Protein AF-A0A4Z0F862-F1 (afdb_monomer)

Nearest PDB structures (foldseek):
  1del-assembly1_A  TM=7.523E-01  e=1.859E-10  Tequatrovirus T4
  1del-assembly1_B  TM=6.953E-01  e=1.067E-09  Tequatrovirus T4
  5ycd-assembly1_A  TM=4.481E-01  e=2.438E-02  Poecilia reticulata
  5ycf-assembly1_B  TM=4.523E-01  e=2.710E-02  Xiphophorus maculatus
  5xz2-assembly2_B  TM=4.518E-01  e=8.689E-02  Danio rerio

InterPro domains:
  IPR023191 Deoxynucleotide monophosphate kinase, N-terminal [G3DSA:1.10.238.70] (39-172)
  IPR027417 P-loop containing nucleoside triphosphate hydrolase [G3DSA:3.40.50.300] (9-247)
  IPR027417 P-loop containing nucleoside triphosphate hydrolase [SSF52540] (9-250)
  IPR048444 Deoxynucleotide monophosphate kinase [PF21448] (136-245)

Organism: NCBI:txid2305248

Structure (mmCIF, N/CA/C/O backbone):
data_AF-A0A4Z0F862-F1
#
_entry.id   AF-A0A4Z0F862-F1
#
loop_
_atom_site.group_PDB
_atom_site.id
_atom_site.type_symbol
_atom_site.label_atom_id
_atom_site.label_alt_id
_atom_site.label_comp_id
_atom_site.label_asym_id
_atom_site.label_entity_id
_atom_site.label_seq_id
_atom_site.pdbx_PDB_ins_code
_atom_site.Cartn_x
_atom_site.Cartn_y
_atom_site.Cartn_z
_atom_site.occupancy
_atom_site.B_iso_or_equiv
_atom_site.auth_seq_id
_atom_site.auth_comp_id
_atom_site.auth_asym_id
_atom_site.auth_atom_id
_atom_site.pdbx_PDB_model_num
ATOM 1 N N . MET A 1 1 ? -1.432 20.437 13.783 1.00 38.16 1 MET A N 1
ATOM 2 C CA . MET A 1 1 ? -2.379 19.704 12.918 1.00 38.16 1 MET A CA 1
ATOM 3 C C . MET A 1 1 ? -3.420 19.041 13.801 1.00 38.16 1 MET A C 1
ATOM 5 O O . MET A 1 1 ? -3.069 18.218 14.636 1.00 38.16 1 MET A O 1
ATOM 9 N N . THR A 1 2 ? -4.672 19.468 13.699 1.00 39.19 2 THR A N 1
ATOM 10 C CA . THR A 1 2 ? -5.812 18.851 14.381 1.00 39.19 2 THR A CA 1
ATOM 11 C C . THR A 1 2 ? -6.200 17.590 13.614 1.00 39.19 2 THR A C 1
ATOM 13 O O . THR A 1 2 ? -6.703 17.672 12.499 1.00 39.19 2 THR A O 1
ATOM 16 N N . TYR A 1 3 ? -5.908 16.416 14.175 1.00 46.59 3 TYR A N 1
ATOM 17 C CA . TYR A 1 3 ? -6.328 15.141 13.593 1.00 46.59 3 TYR A CA 1
ATOM 18 C C . TYR A 1 3 ? -7.859 15.103 13.494 1.00 46.59 3 TYR A C 1
ATOM 20 O O . TYR A 1 3 ? -8.540 15.304 14.503 1.00 46.59 3 TYR A O 1
ATOM 28 N N . LYS A 1 4 ? -8.404 14.844 12.297 1.00 51.53 4 LYS A N 1
ATOM 29 C CA . LYS A 1 4 ? -9.827 14.516 12.153 1.00 51.53 4 LYS A CA 1
ATOM 30 C C . LYS A 1 4 ? -10.093 13.239 12.954 1.00 51.53 4 LYS A C 1
ATOM 32 O O . LYS A 1 4 ? -9.360 12.254 12.842 1.00 51.53 4 LYS A O 1
ATOM 37 N N . LYS A 1 5 ? -11.103 13.282 13.818 1.00 53.09 5 LYS A N 1
ATOM 38 C CA . LYS A 1 5 ? -11.543 12.126 14.595 1.00 53.09 5 LYS A CA 1
ATOM 39 C C . LYS A 1 5 ? -12.369 11.251 13.655 1.00 53.09 5 LYS A C 1
ATOM 41 O O . LYS A 1 5 ? -13.463 11.649 13.287 1.00 53.09 5 LYS A O 1
ATOM 46 N N . HIS A 1 6 ? -11.818 10.119 13.240 1.00 64.50 6 HIS A N 1
ATOM 47 C CA . HIS A 1 6 ? -12.604 9.052 12.631 1.00 64.50 6 HIS A CA 1
ATOM 48 C C . HIS A 1 6 ? -13.428 8.385 13.738 1.00 64.50 6 HIS A C 1
ATOM 50 O O . HIS A 1 6 ? -12.984 8.291 14.888 1.00 64.50 6 HIS A O 1
ATOM 56 N N . ASP A 1 7 ? -14.632 7.949 13.393 1.00 70.00 7 ASP A N 1
ATOM 57 C CA . ASP A 1 7 ? -15.534 7.274 14.320 1.00 70.00 7 ASP A CA 1
ATOM 58 C C . ASP A 1 7 ? -15.053 5.852 14.619 1.00 70.00 7 ASP A C 1
ATOM 60 O O . ASP A 1 7 ? -15.239 5.360 15.734 1.00 70.00 7 ASP A O 1
ATOM 64 N N . CYS A 1 8 ? -14.420 5.191 13.640 1.00 84.31 8 CYS A N 1
ATOM 65 C CA . CYS A 1 8 ? -13.874 3.850 13.816 1.00 84.31 8 CYS A CA 1
ATOM 66 C C . CYS A 1 8 ? -12.758 3.515 12.813 1.00 84.31 8 CYS A C 1
ATOM 68 O O . CYS A 1 8 ? -12.951 3.598 11.601 1.00 84.31 8 CYS A O 1
ATOM 70 N N . LEU A 1 9 ? -11.605 3.073 13.323 1.00 93.06 9 LEU A N 1
ATOM 71 C CA . LEU A 1 9 ? -10.506 2.511 12.535 1.00 93.06 9 LEU A CA 1
ATOM 72 C C . LEU A 1 9 ? -10.244 1.076 12.997 1.00 93.06 9 LEU A C 1
ATOM 74 O O . LEU A 1 9 ? -9.901 0.856 14.158 1.00 93.06 9 LEU A O 1
ATOM 78 N N . ILE A 1 10 ? -10.367 0.110 12.087 1.00 94.94 10 ILE A N 1
ATOM 79 C CA . ILE A 1 10 ? -10.071 -1.302 12.353 1.00 94.94 10 ILE A CA 1
ATOM 80 C C . ILE A 1 10 ? -8.898 -1.749 11.488 1.00 94.94 10 ILE A C 1
ATOM 82 O O . ILE A 1 10 ? -8.940 -1.672 10.263 1.00 94.94 10 ILE A O 1
ATOM 86 N N . GLY A 1 11 ? -7.843 -2.241 12.122 1.00 95.31 11 GLY A N 1
ATOM 87 C CA . GLY A 1 11 ? -6.750 -2.930 11.455 1.00 95.31 11 GLY A CA 1
ATOM 88 C C . GLY A 1 11 ? -6.938 -4.438 11.511 1.00 95.31 11 GLY A C 1
ATOM 89 O O . GLY A 1 11 ? -7.316 -4.978 12.546 1.00 95.31 11 GLY A O 1
ATOM 90 N N . PHE A 1 12 ? -6.589 -5.131 10.436 1.00 95.25 12 PHE A N 1
ATOM 91 C CA . PHE A 1 12 ? -6.427 -6.575 10.421 1.00 95.25 12 PHE A CA 1
ATOM 92 C C . PHE A 1 12 ? -4.973 -6.954 10.168 1.00 95.25 12 PHE A C 1
ATOM 94 O O . PHE A 1 12 ? -4.303 -6.410 9.286 1.00 95.25 12 PHE A O 1
ATOM 101 N N . THR A 1 13 ? -4.517 -7.958 10.908 1.00 93.75 13 THR A N 1
ATOM 102 C CA . THR A 1 13 ? -3.241 -8.633 10.689 1.00 93.75 13 THR A CA 1
ATOM 103 C C . THR A 1 13 ? -3.428 -10.151 10.664 1.00 93.75 13 THR A C 1
ATOM 105 O O . THR A 1 13 ? -4.422 -10.692 11.152 1.00 93.75 13 THR A O 1
ATOM 108 N N . GLY A 1 14 ? -2.492 -10.855 10.035 1.00 89.56 14 GLY A N 1
ATOM 109 C CA . GLY A 1 14 ? -2.520 -12.309 9.901 1.00 89.56 14 GLY A CA 1
ATOM 110 C C . GLY A 1 14 ? -1.935 -12.803 8.580 1.00 89.56 14 GLY A C 1
ATOM 111 O O . GLY A 1 14 ? -1.927 -12.101 7.561 1.00 89.56 14 GLY A O 1
ATOM 112 N N . PHE A 1 15 ? -1.468 -14.050 8.584 1.00 86.12 15 PHE A N 1
ATOM 113 C CA . PHE A 1 15 ? -0.808 -14.659 7.429 1.00 86.12 15 PHE A CA 1
ATOM 114 C C . PHE A 1 15 ? -1.693 -14.724 6.177 1.00 86.12 15 PHE A C 1
ATOM 116 O O . PHE A 1 15 ? -2.926 -14.615 6.212 1.00 86.12 15 PHE A O 1
ATOM 123 N N . LYS A 1 16 ? -1.062 -14.892 5.010 1.00 83.50 16 LYS A N 1
ATOM 124 C CA . LYS A 1 16 ? -1.774 -15.081 3.738 1.00 83.50 16 LYS A CA 1
ATOM 125 C C . LYS A 1 16 ? -2.740 -16.267 3.845 1.00 83.50 16 LYS A C 1
ATOM 127 O O . LYS A 1 16 ? -2.330 -17.405 4.041 1.00 83.50 16 LYS A O 1
ATOM 132 N N . GLY A 1 17 ? -4.033 -16.027 3.630 1.00 84.56 17 GLY A N 1
ATOM 133 C CA . GLY A 1 17 ? -5.073 -17.061 3.709 1.00 84.56 17 GLY A CA 1
ATOM 134 C C . GLY A 1 17 ? -5.596 -17.368 5.116 1.00 84.56 17 GLY A C 1
ATOM 135 O O . GLY A 1 17 ? -6.361 -18.318 5.257 1.00 84.56 17 GLY A O 1
ATOM 136 N N . SER A 1 18 ? -5.251 -16.564 6.130 1.00 89.00 18 SER A N 1
ATOM 137 C CA . SER A 1 18 ? -5.892 -16.659 7.449 1.00 89.00 18 SER A CA 1
ATOM 138 C C . SER A 1 18 ? -7.372 -16.267 7.431 1.00 89.00 18 SER A C 1
ATOM 140 O O . SER A 1 18 ? -8.112 -16.641 8.326 1.00 89.00 18 SER A O 1
ATOM 142 N N . GLY A 1 19 ? -7.824 -15.548 6.397 1.00 89.94 19 GLY A N 1
ATOM 143 C CA . GLY A 1 19 ? -9.196 -15.046 6.280 1.00 89.94 19 GLY A CA 1
ATOM 144 C C . GLY A 1 19 ? -9.357 -13.569 6.636 1.00 89.94 19 GLY A C 1
ATOM 145 O O . GLY A 1 19 ? -10.475 -13.077 6.599 1.00 89.94 19 GLY A O 1
ATOM 146 N N . LYS A 1 20 ? -8.268 -12.836 6.912 1.00 92.38 20 LYS A N 1
ATOM 147 C CA . LYS A 1 20 ? -8.316 -11.385 7.175 1.00 92.38 20 LYS A CA 1
ATOM 148 C C . LYS A 1 20 ? -9.011 -10.568 6.079 1.00 92.38 20 LYS A C 1
ATOM 150 O O . LYS A 1 20 ? -9.776 -9.666 6.388 1.00 92.38 20 LYS A O 1
ATOM 155 N N . ASP A 1 21 ? -8.797 -10.919 4.809 1.00 92.06 21 ASP A N 1
ATOM 156 C CA . ASP A 1 21 ? -9.439 -10.224 3.689 1.00 92.06 21 ASP A CA 1
ATOM 157 C C . ASP A 1 21 ? -10.949 -10.497 3.676 1.00 92.06 21 ASP A C 1
ATOM 159 O O . ASP A 1 21 ? -11.739 -9.599 3.408 1.00 92.06 21 ASP A O 1
ATOM 163 N N . THR A 1 22 ? -11.357 -11.721 4.026 1.00 93.81 22 THR A N 1
ATOM 164 C CA . THR A 1 22 ? -12.768 -12.095 4.190 1.00 93.81 22 THR A CA 1
ATOM 165 C C . THR A 1 22 ? -13.398 -11.374 5.379 1.00 93.81 22 THR A C 1
ATOM 167 O O . THR A 1 22 ? -14.496 -10.849 5.251 1.00 93.81 22 THR A O 1
ATOM 170 N N . ALA A 1 23 ? -12.699 -11.289 6.513 1.00 93.62 23 ALA A N 1
ATOM 171 C CA . ALA A 1 23 ? -13.165 -10.555 7.687 1.00 93.62 23 ALA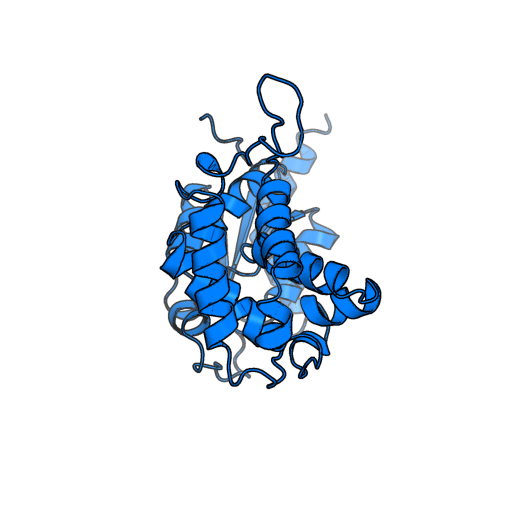 A CA 1
ATOM 172 C C . ALA A 1 23 ? -13.348 -9.057 7.390 1.00 93.62 23 ALA A C 1
ATOM 174 O O . ALA A 1 23 ? -14.358 -8.467 7.761 1.00 93.62 23 ALA A O 1
ATOM 175 N N . ALA A 1 24 ? -12.410 -8.455 6.658 1.00 94.25 24 ALA A N 1
ATOM 176 C CA . ALA A 1 24 ? -12.505 -7.061 6.249 1.00 94.25 24 ALA A CA 1
ATOM 177 C C . ALA A 1 24 ? -13.672 -6.800 5.289 1.00 94.25 24 ALA A C 1
ATOM 179 O O . ALA A 1 24 ? -14.338 -5.777 5.424 1.00 94.25 24 ALA A O 1
ATOM 180 N N . LYS A 1 25 ? -13.956 -7.723 4.356 1.00 94.69 25 LYS A N 1
ATOM 181 C CA . LYS A 1 25 ? -15.111 -7.608 3.447 1.00 94.69 25 LYS A CA 1
ATOM 182 C C . LYS A 1 25 ? -16.432 -7.474 4.192 1.00 94.69 25 LYS A C 1
ATOM 184 O O . LYS A 1 25 ? -17.247 -6.663 3.785 1.00 94.69 25 LYS A O 1
ATOM 189 N N . VAL A 1 26 ? -16.603 -8.182 5.309 1.00 93.88 26 VAL A N 1
ATOM 190 C CA . VAL A 1 26 ? -17.808 -8.060 6.147 1.00 93.88 26 VAL A CA 1
ATOM 191 C C . VAL A 1 26 ? -17.993 -6.619 6.634 1.00 93.88 26 VAL A C 1
ATOM 193 O O . VAL A 1 26 ? -19.081 -6.068 6.513 1.00 93.88 26 VAL A O 1
ATOM 196 N N . LEU A 1 27 ? -16.930 -5.968 7.120 1.00 92.94 27 LEU A N 1
ATOM 197 C CA . LEU A 1 27 ? -17.011 -4.567 7.555 1.00 92.94 27 LEU A CA 1
ATOM 198 C C . LEU A 1 27 ? -17.304 -3.607 6.394 1.00 92.94 27 LEU A C 1
ATOM 200 O O . LEU A 1 27 ? -18.044 -2.640 6.561 1.00 92.94 27 LEU A O 1
ATOM 204 N N . ILE A 1 28 ? -16.727 -3.864 5.222 1.00 93.69 28 ILE A N 1
ATOM 205 C CA . ILE A 1 28 ? -16.916 -3.022 4.034 1.00 93.69 28 ILE A CA 1
ATOM 206 C C . ILE A 1 28 ? -18.358 -3.132 3.533 1.00 93.69 28 ILE A C 1
ATOM 208 O O . ILE A 1 28 ? -19.051 -2.127 3.400 1.00 93.69 28 ILE A O 1
ATOM 212 N N . GLU A 1 29 ? -18.814 -4.357 3.284 1.00 92.94 29 GLU A N 1
ATOM 213 C CA . GLU A 1 29 ? -20.077 -4.636 2.598 1.00 92.94 29 GLU A CA 1
ATOM 214 C C . GLU A 1 29 ? -21.295 -4.429 3.508 1.00 92.94 29 GLU A C 1
ATOM 216 O O . GLU A 1 29 ? -22.353 -4.026 3.029 1.00 92.94 29 GLU A O 1
ATOM 221 N N . GLU A 1 30 ? -21.161 -4.662 4.817 1.00 91.69 30 GLU A N 1
ATOM 222 C CA . GLU A 1 30 ? -22.309 -4.661 5.736 1.00 91.69 30 GLU A CA 1
ATOM 223 C C . GLU A 1 30 ? -22.320 -3.472 6.699 1.00 91.69 30 GLU A C 1
ATOM 225 O O . GLU A 1 30 ? -23.387 -2.986 7.078 1.00 91.69 30 GLU A O 1
ATOM 230 N N . GLU A 1 31 ? -21.144 -2.958 7.062 1.00 88.06 31 GLU A N 1
ATOM 231 C CA . GLU A 1 31 ? -21.004 -1.873 8.039 1.00 88.06 31 GLU A CA 1
ATOM 232 C C . GLU A 1 31 ? -20.554 -0.539 7.417 1.00 88.06 31 GLU A C 1
ATOM 234 O O . GLU A 1 31 ? -20.473 0.475 8.124 1.00 88.06 31 GLU A O 1
ATOM 239 N N . GLY A 1 32 ? -20.324 -0.513 6.097 1.00 90.19 32 GLY A N 1
ATOM 240 C CA . GLY A 1 32 ? -19.979 0.688 5.333 1.00 90.19 32 GLY A CA 1
ATOM 241 C C . GLY A 1 32 ? -18.585 1.229 5.646 1.00 90.19 32 GLY A C 1
ATOM 242 O O . GLY A 1 32 ? -18.399 2.442 5.704 1.00 90.19 32 GLY A O 1
ATOM 243 N N . PHE A 1 33 ? -17.627 0.345 5.930 1.00 93.38 33 PHE A N 1
ATOM 244 C CA . PHE A 1 33 ? -16.230 0.733 6.112 1.00 93.38 33 PHE A CA 1
ATOM 245 C C . PHE A 1 33 ? -15.544 0.966 4.770 1.00 93.38 33 PHE A C 1
ATOM 247 O O . PHE A 1 33 ? -15.688 0.181 3.837 1.00 93.38 33 PHE A O 1
ATOM 254 N N . GLU A 1 34 ? -14.698 1.987 4.718 1.00 94.81 34 GLU A N 1
ATOM 255 C CA . GLU A 1 34 ? -13.843 2.251 3.571 1.00 94.81 34 GLU A CA 1
ATOM 256 C C . GLU A 1 34 ? -12.518 1.511 3.704 1.00 94.81 34 GLU A C 1
ATOM 258 O O . GLU A 1 34 ? -11.845 1.546 4.742 1.00 94.81 34 GLU A O 1
ATOM 263 N N . LYS A 1 35 ? -12.129 0.816 2.633 1.00 94.62 35 LYS A N 1
ATOM 264 C CA . LYS A 1 35 ? -10.874 0.070 2.614 1.00 94.62 35 LYS A CA 1
ATOM 265 C C . LYS A 1 35 ? -9.713 1.010 2.331 1.00 94.62 35 LYS A C 1
ATOM 267 O O . LYS A 1 35 ? -9.617 1.615 1.263 1.00 94.62 35 LYS A O 1
ATOM 272 N N . VAL A 1 36 ? -8.759 1.032 3.250 1.00 94.56 36 VAL A N 1
ATOM 273 C CA . VAL A 1 36 ? -7.466 1.692 3.080 1.00 94.56 36 VAL A CA 1
ATOM 274 C C . VAL A 1 36 ? -6.358 0.648 3.248 1.00 94.56 36 VAL A C 1
ATOM 276 O O . VAL A 1 36 ? -6.547 -0.376 3.896 1.00 94.56 36 VAL A O 1
ATOM 279 N N . ALA A 1 37 ? -5.211 0.848 2.604 1.00 93.62 37 ALA A N 1
ATOM 280 C CA . ALA A 1 37 ? -4.087 -0.081 2.674 1.00 93.62 37 ALA A CA 1
ATOM 281 C C . ALA A 1 37 ? -2.767 0.685 2.753 1.00 93.62 37 ALA A C 1
ATOM 283 O O . ALA A 1 37 ? -2.586 1.650 2.003 1.00 93.62 37 ALA A O 1
ATOM 284 N N . PHE A 1 38 ? -1.835 0.221 3.590 1.00 95.12 38 PHE A N 1
ATOM 285 C CA . PHE A 1 38 ? -0.482 0.784 3.655 1.00 95.12 38 PHE A CA 1
ATOM 286 C C . PHE A 1 38 ? 0.258 0.622 2.326 1.00 95.12 38 PHE A C 1
ATOM 288 O O . PHE A 1 38 ? 0.961 1.523 1.872 1.00 95.12 38 PHE A O 1
ATOM 295 N N . ALA A 1 39 ? 0.008 -0.487 1.629 1.00 94.00 39 ALA A N 1
ATOM 296 C CA . ALA A 1 39 ? 0.516 -0.735 0.288 1.00 94.00 39 ALA A CA 1
ATOM 297 C C . ALA A 1 39 ? -0.223 0.050 -0.818 1.00 94.00 39 ALA A C 1
ATOM 299 O O . ALA A 1 39 ? 0.018 -0.188 -1.999 1.00 94.00 39 ALA A O 1
ATOM 300 N N . GLY A 1 40 ? -1.147 0.962 -0.497 1.00 94.94 40 GLY A N 1
ATOM 301 C CA . GLY A 1 40 ? -1.900 1.707 -1.513 1.00 94.94 40 GLY A CA 1
ATOM 302 C C . GLY A 1 40 ? -0.994 2.513 -2.451 1.00 94.94 40 GLY A C 1
ATOM 303 O O . GLY A 1 40 ? -1.126 2.412 -3.671 1.00 94.94 40 GLY A O 1
ATOM 304 N N . GLY A 1 41 ? -0.021 3.236 -1.885 1.00 95.69 41 GLY A N 1
ATOM 305 C CA . GLY A 1 41 ? 0.923 4.054 -2.652 1.00 95.69 41 GLY A CA 1
ATOM 306 C C . GLY A 1 41 ? 1.809 3.227 -3.588 1.00 95.69 41 GLY A C 1
ATOM 307 O O . GLY A 1 41 ? 1.851 3.501 -4.783 1.00 95.69 41 GLY A O 1
ATOM 308 N N . LEU A 1 42 ? 2.449 2.161 -3.088 1.00 95.81 42 LEU A N 1
ATOM 309 C CA . LEU A 1 42 ? 3.317 1.313 -3.925 1.00 95.81 42 LEU A CA 1
ATOM 310 C C . LEU A 1 42 ? 2.545 0.609 -5.046 1.00 95.81 42 LEU A C 1
ATOM 312 O O . LEU A 1 42 ? 3.054 0.448 -6.153 1.00 95.81 42 LEU A O 1
ATOM 316 N N . LYS A 1 43 ? 1.291 0.219 -4.790 1.00 97.38 43 LYS A N 1
ATOM 317 C CA . LYS A 1 43 ? 0.439 -0.376 -5.822 1.00 97.38 43 LYS A CA 1
ATOM 318 C C . LYS A 1 43 ? 0.107 0.644 -6.905 1.00 97.3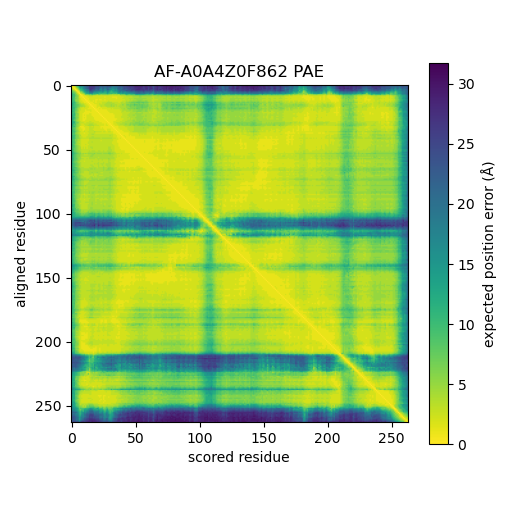8 43 LYS A C 1
ATOM 320 O O . LYS A 1 43 ? 0.089 0.296 -8.079 1.00 97.38 43 LYS A O 1
ATOM 325 N N . HIS A 1 44 ? -0.145 1.894 -6.523 1.00 97.56 44 HIS A N 1
ATOM 326 C CA . HIS A 1 44 ? -0.369 2.985 -7.468 1.00 97.56 44 HIS A CA 1
ATOM 327 C C . HIS A 1 44 ? 0.873 3.259 -8.331 1.00 97.56 44 HIS A C 1
ATOM 329 O O . HIS A 1 44 ? 0.750 3.389 -9.547 1.00 97.56 44 HIS A O 1
ATOM 335 N N . MET A 1 45 ? 2.068 3.231 -7.731 1.00 98.06 45 MET A N 1
ATOM 336 C CA . MET A 1 45 ? 3.330 3.346 -8.471 1.00 98.06 45 MET A CA 1
ATOM 337 C C . MET A 1 45 ? 3.470 2.259 -9.534 1.00 98.06 45 MET A C 1
ATOM 339 O O . MET A 1 45 ? 3.742 2.563 -10.693 1.00 98.06 45 MET A O 1
ATOM 343 N N . LEU A 1 46 ? 3.264 0.992 -9.158 1.00 98.44 46 LEU A N 1
ATOM 344 C CA . LEU A 1 46 ? 3.423 -0.116 -10.098 1.00 98.44 46 LEU A CA 1
ATOM 345 C C . LEU A 1 46 ? 2.347 -0.099 -11.195 1.00 98.44 46 LEU A C 1
ATOM 347 O O . LEU A 1 46 ? 2.663 -0.380 -12.349 1.00 98.44 46 LEU A O 1
ATOM 351 N N . ARG A 1 47 ? 1.109 0.312 -10.881 1.00 98.50 47 ARG A N 1
ATOM 352 C CA . ARG A 1 47 ? 0.078 0.577 -11.902 1.00 98.50 47 ARG A CA 1
ATOM 353 C C . ARG A 1 47 ? 0.550 1.621 -12.912 1.00 98.50 47 ARG A C 1
ATOM 355 O O . ARG A 1 47 ? 0.461 1.379 -14.110 1.00 98.50 47 ARG A O 1
ATOM 362 N N . SER A 1 48 ? 1.086 2.744 -12.431 1.00 98.38 48 SER A N 1
ATOM 363 C CA . SER A 1 48 ? 1.604 3.828 -13.275 1.00 98.38 48 SER A CA 1
ATOM 364 C C . SER A 1 48 ? 2.733 3.347 -14.191 1.00 98.38 48 SER A C 1
ATOM 366 O O . SER A 1 48 ? 2.689 3.580 -15.396 1.00 98.38 48 SER A O 1
ATOM 368 N N . ALA A 1 49 ? 3.690 2.580 -13.655 1.00 98.31 49 ALA A N 1
ATOM 369 C CA . ALA A 1 49 ? 4.751 1.962 -14.450 1.00 98.31 49 ALA A CA 1
ATOM 370 C C . ALA A 1 49 ? 4.193 1.076 -15.572 1.00 98.31 49 ALA A C 1
ATOM 372 O O . ALA A 1 49 ? 4.597 1.195 -16.724 1.00 98.31 49 ALA A O 1
ATOM 373 N N . MET A 1 50 ? 3.248 0.193 -15.248 1.00 98.56 50 MET A N 1
ATOM 374 C CA . MET A 1 50 ? 2.677 -0.744 -16.215 1.00 98.56 50 MET A CA 1
ATOM 375 C C . MET A 1 50 ? 1.820 -0.046 -17.283 1.00 98.56 50 MET A C 1
ATOM 377 O O . MET A 1 50 ? 1.851 -0.453 -18.445 1.00 98.56 50 MET A O 1
ATOM 381 N N . LEU A 1 51 ? 1.109 1.025 -16.918 1.00 98.31 51 LEU A N 1
ATOM 382 C CA . LEU A 1 51 ? 0.400 1.886 -17.870 1.00 98.31 51 LEU A CA 1
ATOM 383 C C . LEU A 1 51 ? 1.379 2.580 -18.821 1.00 98.31 51 LEU A C 1
ATOM 385 O O . LEU A 1 51 ? 1.168 2.568 -20.030 1.00 98.31 51 LEU A O 1
ATOM 389 N N . GLU A 1 52 ? 2.484 3.116 -18.300 1.00 98.00 52 GLU A N 1
ATOM 390 C CA . GLU A 1 52 ? 3.534 3.753 -19.104 1.00 98.00 52 GLU A CA 1
ATOM 391 C C . GLU A 1 52 ? 4.232 2.741 -20.040 1.00 98.00 52 GLU A C 1
ATOM 393 O O . GLU A 1 52 ? 4.667 3.076 -21.143 1.00 98.00 52 GLU A O 1
ATOM 398 N N . MET A 1 53 ? 4.278 1.459 -19.664 1.00 97.81 53 MET A N 1
ATOM 399 C CA . MET A 1 53 ? 4.711 0.363 -20.545 1.00 97.81 53 MET A CA 1
ATOM 400 C C . MET A 1 53 ? 3.686 -0.002 -21.636 1.00 97.81 53 MET A C 1
ATOM 402 O O . MET A 1 53 ? 4.008 -0.813 -22.506 1.00 97.81 53 MET A O 1
ATOM 406 N N . GLY A 1 54 ? 2.486 0.585 -21.613 1.00 98.00 54 GLY A N 1
ATOM 407 C CA . GLY A 1 54 ? 1.418 0.363 -22.591 1.00 98.00 54 GLY A CA 1
ATOM 408 C C . GLY A 1 54 ? 0.541 -0.860 -22.309 1.00 98.00 54 GLY A C 1
ATOM 409 O O . GLY A 1 54 ? -0.052 -1.406 -23.238 1.00 98.00 54 GLY A O 1
ATOM 410 N N . LEU A 1 55 ? 0.480 -1.332 -21.060 1.00 98.19 55 LEU A N 1
ATOM 411 C CA . LEU A 1 55 ? -0.338 -2.489 -20.687 1.00 98.19 55 LEU A CA 1
ATOM 412 C C . LEU A 1 55 ? -1.807 -2.105 -20.458 1.00 98.19 55 LEU A C 1
ATOM 414 O O . LEU A 1 55 ? -2.116 -1.012 -19.989 1.00 98.19 55 LEU A O 1
ATOM 418 N N . ALA A 1 56 ? -2.715 -3.032 -20.776 1.00 98.25 56 ALA A N 1
ATOM 419 C CA . ALA A 1 56 ? -4.153 -2.829 -20.619 1.00 98.25 56 ALA A CA 1
ATOM 420 C C . ALA A 1 56 ? -4.561 -2.764 -19.130 1.00 98.25 56 ALA A C 1
ATOM 422 O O . ALA A 1 56 ? -4.077 -3.591 -18.348 1.00 98.25 56 ALA A O 1
ATOM 423 N N . PRO A 1 57 ? -5.471 -1.854 -18.728 1.00 98.19 57 PRO A N 1
ATOM 424 C CA . PRO A 1 57 ? -5.889 -1.696 -17.331 1.00 98.19 57 PRO A CA 1
ATOM 425 C C . PRO A 1 57 ? -6.357 -2.995 -16.664 1.00 98.19 57 PRO A C 1
ATOM 427 O O . PRO A 1 57 ? -6.000 -3.267 -15.522 1.00 98.19 57 PRO A O 1
ATOM 430 N N . GLU A 1 58 ? -7.089 -3.844 -17.382 1.00 97.94 58 GLU A N 1
ATOM 431 C CA . GLU A 1 58 ? -7.622 -5.103 -16.852 1.00 97.94 58 GLU A CA 1
ATOM 432 C C . GLU A 1 58 ? -6.498 -6.089 -16.509 1.00 97.94 58 GLU A C 1
ATOM 434 O O . GLU A 1 58 ? -6.525 -6.751 -15.472 1.00 97.94 58 GLU A O 1
ATOM 439 N N . TYR A 1 59 ? -5.467 -6.150 -17.358 1.00 98.19 59 TYR A N 1
ATOM 440 C CA . TYR A 1 59 ? -4.279 -6.965 -17.104 1.00 98.19 59 TYR A CA 1
ATOM 441 C C . TYR A 1 59 ? -3.490 -6.436 -15.902 1.00 98.19 59 TYR A C 1
ATOM 443 O O . TYR A 1 59 ? -3.012 -7.212 -15.074 1.00 98.19 59 TYR A O 1
ATOM 451 N N . ILE A 1 60 ? -3.380 -5.111 -15.786 1.00 98.50 60 ILE A N 1
ATOM 452 C CA . ILE A 1 60 ? -2.704 -4.462 -14.663 1.00 98.50 60 ILE A CA 1
ATOM 453 C C . ILE A 1 60 ? -3.404 -4.812 -13.349 1.00 98.50 60 ILE A C 1
ATOM 455 O O . ILE A 1 60 ? -2.735 -5.213 -12.400 1.00 98.50 60 ILE A O 1
ATOM 459 N N . GLU A 1 61 ? -4.733 -4.733 -13.280 1.00 98.00 61 GLU A N 1
ATOM 460 C CA . GLU A 1 61 ? -5.457 -5.082 -12.053 1.00 98.00 61 GLU A CA 1
ATOM 461 C C . GLU A 1 61 ? -5.265 -6.553 -11.655 1.00 98.00 61 GLU A C 1
ATOM 463 O 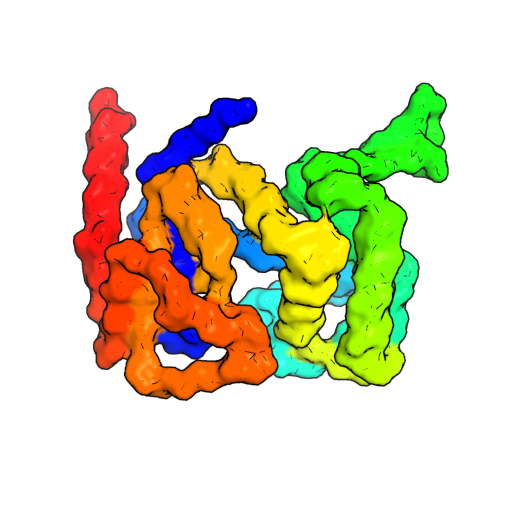O . GLU A 1 61 ? -5.058 -6.845 -10.473 1.00 98.00 61 GLU A O 1
ATOM 468 N N . GLU A 1 62 ? -5.210 -7.480 -12.616 1.00 97.94 62 GLU A N 1
ATOM 469 C CA . GLU A 1 62 ? -4.866 -8.878 -12.328 1.00 97.94 62 GLU A CA 1
ATOM 470 C C . GLU A 1 62 ? -3.430 -9.044 -11.801 1.00 97.94 62 GLU A C 1
ATOM 472 O O . GLU A 1 62 ? -3.173 -9.862 -10.909 1.00 97.94 62 GLU A O 1
ATOM 477 N N . CYS A 1 63 ? -2.486 -8.246 -12.306 1.00 97.94 63 CYS A N 1
ATOM 478 C CA . CYS A 1 63 ? -1.107 -8.215 -11.820 1.00 97.94 63 CYS A CA 1
ATOM 479 C C . CYS A 1 63 ? -0.960 -7.575 -10.436 1.00 97.94 63 CYS A C 1
ATOM 481 O O . CYS A 1 63 ? -0.032 -7.927 -9.713 1.00 97.94 63 CYS A O 1
ATOM 483 N N . ILE A 1 64 ? -1.834 -6.651 -10.038 1.00 96.75 64 ILE A N 1
ATOM 484 C CA . ILE A 1 64 ? -1.704 -5.932 -8.762 1.00 96.75 64 ILE A CA 1
ATOM 485 C C . ILE A 1 64 ? -2.557 -6.571 -7.662 1.00 96.75 64 ILE A C 1
ATOM 487 O O . ILE A 1 64 ? -2.062 -6.872 -6.570 1.00 96.75 64 ILE A O 1
ATOM 491 N N . GLU A 1 65 ? -3.838 -6.802 -7.934 1.00 94.25 65 GLU A N 1
ATOM 492 C CA . GLU A 1 65 ? -4.808 -7.316 -6.962 1.00 94.25 65 GLU A CA 1
ATOM 493 C C . GLU A 1 65 ? -5.173 -8.781 -7.219 1.00 94.25 65 GLU A C 1
ATOM 495 O O . GLU A 1 65 ? -5.414 -9.526 -6.260 1.00 94.25 65 GLU A O 1
ATOM 500 N N . GLY A 1 66 ? -5.168 -9.210 -8.483 1.00 93.75 66 GLY A N 1
ATOM 501 C CA . GLY A 1 66 ? -5.641 -10.524 -8.921 1.00 93.75 66 GLY A CA 1
ATOM 502 C C . GLY A 1 66 ? -4.632 -11.667 -8.802 1.00 93.75 66 GLY A C 1
ATOM 503 O O . GLY A 1 66 ? -3.796 -11.705 -7.891 1.00 93.75 66 GLY A O 1
ATOM 504 N N . GLY A 1 67 ? -4.773 -12.666 -9.674 1.00 94.12 67 GLY A N 1
ATOM 505 C CA . GLY A 1 67 ? -3.971 -13.896 -9.639 1.00 94.12 67 GLY A CA 1
ATOM 506 C C . GLY A 1 67 ? -2.581 -13.739 -10.256 1.00 94.12 67 GLY A C 1
ATOM 507 O O . GLY A 1 67 ? -1.625 -14.370 -9.799 1.00 94.12 67 GLY A O 1
ATOM 508 N N . TYR A 1 68 ? -2.445 -12.858 -11.250 1.00 97.69 68 TYR A N 1
ATOM 509 C CA . TYR A 1 68 ? -1.201 -12.684 -12.008 1.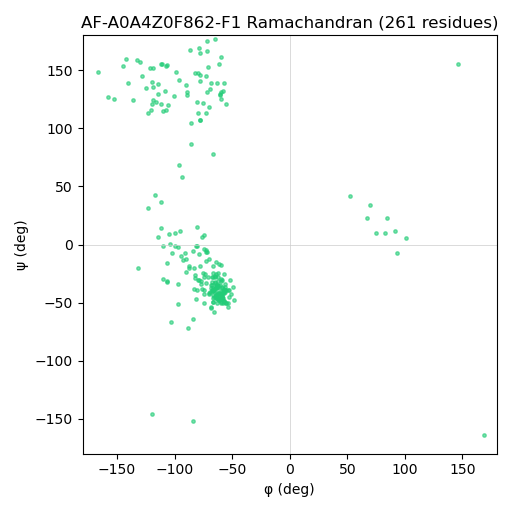00 97.69 68 TYR A CA 1
ATOM 510 C C . TYR A 1 68 ? -0.083 -12.046 -11.191 1.00 97.69 68 TYR A C 1
ATOM 512 O O . TYR A 1 68 ? 1.078 -12.120 -11.580 1.00 97.69 68 TYR A O 1
ATOM 520 N N . LYS A 1 69 ? -0.396 -11.494 -10.015 1.00 96.12 69 LYS A N 1
ATOM 521 C CA . LYS A 1 69 ? 0.614 -10.975 -9.088 1.00 96.12 69 LYS A CA 1
ATOM 522 C C . LYS A 1 69 ? 1.666 -11.998 -8.666 1.00 96.12 69 LYS A C 1
ATOM 524 O O . LYS A 1 69 ? 2.762 -11.604 -8.290 1.00 96.12 69 LYS A O 1
ATOM 529 N N . GLU A 1 70 ? 1.338 -13.288 -8.707 1.00 96.00 70 G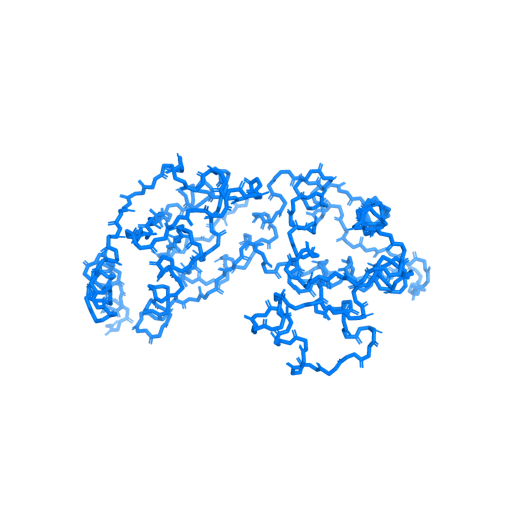LU A N 1
ATOM 530 C CA . GLU A 1 70 ? 2.259 -14.373 -8.344 1.00 96.00 70 GLU A CA 1
ATOM 531 C C . GLU A 1 70 ? 2.952 -14.999 -9.575 1.00 96.00 70 GLU A C 1
ATOM 533 O O . GLU A 1 70 ? 3.766 -15.905 -9.421 1.00 96.00 70 GLU A O 1
ATOM 538 N N . LEU A 1 71 ? 2.635 -14.544 -10.794 1.00 97.44 71 LEU A N 1
ATOM 539 C CA . LEU A 1 71 ? 3.211 -15.052 -12.040 1.00 97.44 71 LEU A CA 1
ATOM 540 C C . LEU A 1 71 ? 4.336 -14.138 -12.527 1.00 97.44 71 LEU A C 1
ATOM 542 O O . LEU A 1 71 ? 4.301 -12.925 -12.317 1.00 97.44 71 LEU A O 1
ATOM 546 N N . LEU A 1 72 ? 5.335 -14.720 -13.196 1.00 98.06 72 LEU A N 1
ATOM 547 C CA . LEU A 1 72 ? 6.383 -13.944 -13.856 1.00 98.06 72 LEU A CA 1
ATOM 548 C C . LEU A 1 72 ? 5.768 -13.038 -14.924 1.00 98.06 72 LEU A C 1
ATOM 550 O O . LEU A 1 72 ? 5.017 -13.500 -15.783 1.00 98.06 72 LEU A O 1
ATOM 554 N N . CYS A 1 73 ? 6.122 -11.757 -14.886 1.00 97.62 73 CYS A N 1
ATOM 555 C CA . CYS A 1 73 ? 5.676 -10.778 -15.862 1.00 97.62 73 CYS A CA 1
ATOM 556 C C . CYS A 1 73 ? 6.856 -10.365 -16.744 1.00 97.62 73 CYS A C 1
ATOM 558 O O . CYS A 1 73 ? 7.794 -9.724 -16.275 1.00 97.62 73 CYS A O 1
ATOM 560 N N . ALA A 1 74 ? 6.790 -10.678 -18.040 1.00 96.62 74 ALA A N 1
ATOM 561 C CA . ALA A 1 74 ? 7.851 -10.357 -19.003 1.00 96.62 74 ALA A CA 1
ATOM 562 C C . ALA A 1 74 ? 8.122 -8.845 -19.157 1.00 96.62 74 ALA A C 1
ATOM 564 O O . ALA A 1 74 ? 9.156 -8.449 -19.688 1.00 96.62 74 ALA A O 1
ATOM 565 N N . TYR A 1 75 ? 7.196 -7.997 -18.700 1.00 96.94 75 TYR A N 1
ATOM 566 C CA . TYR A 1 75 ? 7.350 -6.542 -18.695 1.00 96.94 75 TYR A CA 1
ATOM 567 C C . TYR A 1 75 ? 8.052 -6.016 -17.438 1.00 96.94 75 TYR A C 1
ATOM 569 O O . TYR A 1 75 ? 8.586 -4.912 -17.461 1.00 96.94 75 TYR A O 1
ATOM 577 N N . LEU A 1 76 ? 8.074 -6.796 -16.355 1.00 98.00 76 LEU A N 1
ATOM 578 C CA . LEU A 1 76 ? 8.702 -6.422 -15.091 1.00 98.00 76 LEU A CA 1
ATOM 579 C C . LEU A 1 76 ? 10.114 -7.004 -15.023 1.00 98.00 76 LEU A C 1
ATOM 581 O O . LEU A 1 76 ? 10.384 -7.912 -14.245 1.00 98.00 76 LEU A O 1
ATOM 585 N N . THR A 1 77 ? 11.004 -6.494 -15.869 1.00 98.25 77 THR A N 1
ATOM 586 C CA . THR A 1 77 ? 12.448 -6.765 -15.807 1.00 98.25 77 THR A CA 1
ATOM 587 C C . THR A 1 77 ? 13.179 -5.528 -15.281 1.00 98.25 77 THR A C 1
ATOM 589 O O . THR A 1 77 ? 12.674 -4.417 -15.494 1.00 98.25 77 THR A O 1
ATOM 592 N N . PRO A 1 78 ? 14.369 -5.662 -14.661 1.00 97.88 78 PRO A N 1
ATOM 593 C CA . PRO A 1 78 ? 15.195 -4.503 -14.310 1.00 97.88 78 PRO A CA 1
ATOM 594 C C . PRO A 1 78 ? 15.403 -3.562 -15.503 1.00 97.88 78 PRO A C 1
ATOM 596 O O . PRO A 1 78 ? 15.191 -2.360 -15.382 1.00 97.88 78 PRO A O 1
ATOM 599 N N . GLN A 1 79 ? 15.665 -4.111 -16.697 1.00 97.31 79 GLN A N 1
ATOM 600 C CA . GLN A 1 79 ? 15.827 -3.335 -17.928 1.00 97.31 79 GLN A CA 1
ATOM 601 C C . GLN A 1 79 ? 14.668 -2.376 -18.212 1.00 97.31 79 GLN A C 1
ATOM 603 O O . GLN A 1 79 ? 14.906 -1.236 -18.602 1.00 97.31 79 GLN A O 1
ATOM 608 N N . ARG A 1 80 ? 13.424 -2.839 -18.058 1.00 97.88 80 ARG A N 1
ATOM 609 C CA . ARG A 1 80 ? 12.230 -2.024 -18.321 1.00 97.88 80 ARG A CA 1
ATOM 610 C C . ARG A 1 80 ? 11.902 -1.105 -17.153 1.00 97.88 80 ARG A C 1
ATOM 612 O O . ARG A 1 80 ? 11.505 0.033 -17.369 1.00 97.88 80 ARG A O 1
ATOM 619 N N . LEU A 1 81 ? 12.061 -1.586 -15.921 1.00 97.88 81 LEU A N 1
ATOM 620 C CA . LEU A 1 81 ? 11.772 -0.809 -14.714 1.00 97.88 81 LEU A CA 1
ATOM 621 C C . LEU A 1 81 ? 12.743 0.360 -14.528 1.00 97.88 81 LEU A C 1
ATOM 623 O O . LEU A 1 81 ? 12.323 1.406 -14.049 1.00 97.88 81 LEU A O 1
ATOM 627 N N . CYS A 1 82 ? 13.997 0.213 -14.960 1.00 97.31 82 CYS A N 1
ATOM 628 C CA . CYS A 1 82 ? 15.015 1.261 -14.921 1.00 97.31 82 CYS A CA 1
ATOM 629 C C . CYS A 1 82 ? 14.927 2.264 -16.086 1.00 97.31 82 CYS A C 1
ATOM 631 O O . CYS A 1 82 ? 15.718 3.208 -16.137 1.00 97.31 82 CYS A O 1
ATOM 633 N N . GLU A 1 83 ? 13.989 2.105 -17.030 1.00 97.19 83 GLU A N 1
ATOM 634 C CA . GLU A 1 83 ? 13.751 3.124 -18.054 1.00 97.19 83 GLU A CA 1
ATOM 635 C C . GLU A 1 83 ? 13.358 4.450 -17.383 1.00 97.19 83 GLU A C 1
ATOM 637 O O . GLU A 1 83 ? 12.441 4.502 -16.561 1.00 97.19 83 GLU A O 1
ATOM 642 N N . TYR A 1 84 ? 14.010 5.546 -17.785 1.00 95.00 84 TYR A N 1
ATOM 643 C CA . TYR A 1 84 ? 13.806 6.877 -17.201 1.00 95.00 84 TYR A CA 1
ATOM 644 C C . TYR A 1 84 ? 12.323 7.259 -17.082 1.00 95.00 84 TYR A C 1
ATOM 646 O O . TYR A 1 84 ? 11.864 7.655 -16.012 1.00 95.00 84 TYR A O 1
ATOM 654 N N . ARG A 1 85 ? 11.551 7.067 -18.161 1.00 96.81 85 ARG A N 1
ATOM 655 C CA . ARG A 1 85 ? 10.109 7.358 -18.198 1.00 96.81 85 ARG A CA 1
ATOM 656 C C . ARG A 1 85 ? 9.302 6.542 -17.182 1.00 96.81 85 ARG A C 1
ATOM 658 O O . ARG A 1 85 ? 8.349 7.065 -16.617 1.00 96.81 85 ARG A O 1
ATOM 665 N N . ILE A 1 86 ? 9.702 5.297 -16.918 1.00 98.00 86 ILE A N 1
ATOM 666 C CA . ILE A 1 86 ? 9.007 4.384 -16.006 1.00 98.00 86 ILE A CA 1
ATOM 667 C C . ILE A 1 86 ? 9.259 4.801 -14.561 1.00 98.00 86 ILE A C 1
ATOM 669 O O . ILE A 1 86 ? 8.305 5.017 -13.815 1.00 98.00 86 ILE A O 1
ATOM 673 N N . LEU A 1 87 ? 10.522 5.014 -14.187 1.00 96.69 87 LEU A N 1
ATOM 674 C CA . LEU A 1 87 ? 10.872 5.515 -12.855 1.00 96.69 87 LEU A CA 1
ATOM 675 C C . LEU A 1 87 ? 10.209 6.869 -12.574 1.00 96.69 87 LEU A C 1
ATOM 677 O O . LEU A 1 87 ? 9.662 7.080 -11.491 1.00 96.69 87 LEU A O 1
ATOM 681 N N . HIS A 1 88 ? 10.193 7.762 -13.570 1.00 94.62 88 HIS A N 1
ATOM 682 C CA . HIS A 1 88 ? 9.491 9.038 -13.470 1.00 94.62 88 HIS A CA 1
ATOM 683 C C . HIS A 1 88 ? 7.988 8.855 -13.252 1.00 94.62 88 HIS A C 1
ATOM 685 O O . HIS A 1 88 ? 7.428 9.461 -12.340 1.00 94.62 88 HIS A O 1
ATOM 691 N N . ALA A 1 89 ? 7.331 7.998 -14.037 1.00 96.38 89 ALA A N 1
ATOM 692 C CA . ALA A 1 89 ? 5.908 7.714 -13.883 1.00 96.38 89 ALA A CA 1
ATOM 693 C C . ALA A 1 89 ? 5.579 7.160 -12.486 1.00 96.38 89 ALA A C 1
ATOM 695 O O . ALA A 1 89 ? 4.547 7.518 -11.911 1.00 96.38 89 ALA A O 1
ATOM 696 N N . MET A 1 90 ? 6.459 6.337 -11.909 1.00 97.62 90 MET A N 1
ATOM 697 C CA . MET A 1 90 ? 6.300 5.797 -10.558 1.00 97.62 90 MET A CA 1
ATOM 698 C C . MET A 1 90 ? 6.368 6.895 -9.495 1.00 97.62 90 MET A C 1
ATOM 700 O O . MET A 1 90 ? 5.400 7.074 -8.754 1.00 97.62 90 MET A O 1
ATOM 704 N N . VAL A 1 91 ? 7.466 7.659 -9.436 1.00 95.94 91 VAL A N 1
ATOM 705 C CA . VAL A 1 91 ? 7.661 8.704 -8.411 1.00 95.94 91 VAL A CA 1
ATOM 706 C C . VAL A 1 91 ? 6.618 9.814 -8.552 1.00 95.94 91 VAL A C 1
ATOM 708 O O . VAL A 1 91 ? 5.999 10.198 -7.557 1.00 95.94 91 VAL A O 1
ATOM 711 N N . ARG A 1 92 ? 6.336 10.261 -9.785 1.00 94.00 92 ARG A N 1
ATOM 712 C CA . ARG A 1 92 ? 5.258 11.218 -10.073 1.00 94.00 92 ARG A CA 1
ATOM 713 C C . ARG A 1 92 ? 3.924 10.734 -9.518 1.00 94.00 92 ARG A C 1
ATOM 715 O O . ARG A 1 92 ? 3.280 11.449 -8.756 1.00 94.00 92 ARG A O 1
ATOM 722 N N . SER A 1 93 ? 3.527 9.511 -9.870 1.00 95.25 93 SER A N 1
ATOM 723 C CA . SER A 1 93 ? 2.224 8.982 -9.462 1.00 95.25 93 SER A CA 1
ATOM 724 C C . SER A 1 93 ? 2.088 8.864 -7.946 1.00 95.25 93 SER A C 1
ATOM 726 O O . SER A 1 93 ? 0.981 8.945 -7.425 1.00 95.25 93 SER A O 1
ATOM 728 N N . LEU A 1 94 ? 3.195 8.682 -7.218 1.00 95.12 94 LEU A N 1
ATOM 729 C CA . LEU A 1 94 ? 3.189 8.645 -5.760 1.00 95.12 94 LEU A CA 1
ATOM 730 C C . LEU A 1 94 ? 3.010 10.036 -5.149 1.00 95.12 94 LEU A C 1
ATOM 732 O O . LEU A 1 94 ? 2.307 10.181 -4.151 1.00 95.12 94 LEU A O 1
ATOM 736 N N . ILE A 1 95 ? 3.634 11.057 -5.735 1.00 93.00 95 ILE A N 1
ATOM 737 C CA . ILE A 1 95 ? 3.432 12.458 -5.347 1.00 93.00 95 ILE A CA 1
ATOM 738 C C . ILE A 1 95 ? 1.969 12.856 -5.573 1.00 93.00 95 ILE A C 1
ATOM 740 O O . ILE A 1 95 ? 1.319 13.362 -4.657 1.00 93.00 95 ILE A O 1
ATOM 744 N N . GLU A 1 96 ? 1.422 12.538 -6.745 1.00 92.12 96 GLU A N 1
ATOM 745 C CA . GLU A 1 96 ? 0.018 12.786 -7.094 1.00 92.12 96 GLU A CA 1
ATOM 746 C C . GLU A 1 96 ? -0.943 12.015 -6.181 1.00 92.12 96 GLU A C 1
ATOM 748 O O . GLU A 1 96 ? -1.923 12.577 -5.696 1.00 92.12 96 GLU A O 1
ATOM 753 N N . TYR A 1 97 ? -0.634 10.754 -5.858 1.00 91.56 97 TYR A N 1
ATOM 754 C CA . TYR A 1 97 ? -1.417 9.940 -4.921 1.00 91.56 97 TYR A CA 1
ATOM 755 C C . TYR A 1 97 ? -1.517 10.575 -3.529 1.00 91.56 97 TYR A C 1
ATOM 757 O O . TYR A 1 97 ? -2.509 10.397 -2.822 1.00 91.56 97 TYR A O 1
ATOM 765 N N . GLN A 1 98 ? -0.495 11.331 -3.133 1.00 91.12 98 GLN A N 1
ATOM 766 C CA . GLN A 1 98 ? -0.483 12.077 -1.880 1.00 91.12 98 GLN A CA 1
ATOM 767 C C . GLN A 1 98 ? -1.174 13.443 -1.995 1.00 91.12 98 GLN A C 1
ATOM 769 O O . GLN A 1 98 ? -1.361 14.101 -0.974 1.00 91.12 98 GLN A O 1
ATOM 774 N N . GLY A 1 99 ? -1.591 13.862 -3.190 1.00 88.56 99 GLY A N 1
ATOM 775 C CA . GLY A 1 99 ? -2.220 15.156 -3.464 1.00 88.56 99 GLY A CA 1
ATOM 776 C C . GLY A 1 99 ? -1.237 16.262 -3.850 1.00 88.56 99 GLY A C 1
ATOM 777 O O . GLY A 1 99 ? -1.617 17.429 -3.852 1.00 88.56 99 GLY A O 1
ATOM 778 N N . GLY A 1 100 ? 0.020 15.917 -4.136 1.00 88.62 100 GLY A N 1
ATOM 779 C CA . GLY A 1 100 ? 1.000 16.851 -4.681 1.00 88.62 100 GLY A CA 1
ATOM 780 C C . GLY A 1 100 ? 0.802 17.103 -6.170 1.00 88.62 100 GLY A C 1
ATOM 781 O O . GLY A 1 100 ? 0.117 16.354 -6.867 1.00 88.62 100 GLY A O 1
ATOM 782 N N . SER A 1 101 ? 1.435 18.162 -6.664 1.00 85.94 101 SER A N 1
ATOM 783 C CA . SER A 1 101 ? 1.382 18.544 -8.075 1.00 85.94 101 SER A CA 1
ATOM 784 C C . SER A 1 101 ? 2.728 19.079 -8.560 1.00 85.94 101 SER A C 1
ATOM 786 O O . SER A 1 101 ? 3.566 19.505 -7.762 1.00 85.94 101 SER A O 1
ATOM 788 N N . PHE A 1 102 ? 2.933 19.067 -9.876 1.00 82.88 102 PHE A N 1
ATOM 789 C CA . PHE A 1 102 ? 4.034 19.802 -10.487 1.00 82.88 102 PHE A CA 1
ATOM 790 C C . PHE A 1 102 ? 3.768 21.305 -10.382 1.00 82.88 102 PHE A C 1
ATOM 792 O O . PHE A 1 102 ? 2.665 21.765 -10.693 1.00 82.88 102 PHE A O 1
ATOM 799 N N . LYS A 1 103 ? 4.777 22.072 -9.970 1.00 80.88 103 LYS A N 1
ATOM 800 C CA . LYS A 1 103 ? 4.726 23.531 -9.954 1.00 80.88 103 LYS A CA 1
ATOM 801 C C . LYS A 1 103 ? 5.607 24.070 -11.073 1.00 80.88 103 LYS A C 1
ATOM 803 O O . LYS A 1 103 ? 6.816 23.848 -11.022 1.00 80.88 103 LYS A O 1
ATOM 808 N N . PRO A 1 104 ? 5.034 24.761 -12.075 1.00 73.69 104 PRO A N 1
ATOM 809 C CA . PRO A 1 104 ? 5.847 25.485 -13.038 1.00 73.69 104 PRO A CA 1
ATOM 810 C C . PRO A 1 104 ? 6.657 26.563 -12.311 1.00 73.69 104 PRO A C 1
ATOM 812 O O . PRO A 1 104 ? 6.288 27.002 -11.217 1.00 73.69 104 PRO A O 1
ATOM 815 N N . ASP A 1 105 ? 7.774 26.960 -12.905 1.00 72.94 105 ASP A N 1
ATOM 816 C CA . ASP A 1 105 ? 8.601 28.025 -12.352 1.00 72.94 105 ASP A CA 1
ATOM 817 C C . ASP A 1 105 ? 7.871 29.385 -12.347 1.00 72.94 105 ASP A C 1
ATOM 819 O O . ASP A 1 105 ? 6.743 29.536 -12.828 1.00 72.94 105 ASP A O 1
ATOM 823 N N . VAL A 1 106 ? 8.533 30.407 -11.797 1.00 65.88 106 VAL A N 1
ATOM 824 C CA . VAL A 1 106 ? 7.998 31.779 -11.696 1.00 65.88 106 VAL A CA 1
ATOM 825 C C . VAL A 1 106 ? 7.656 32.401 -13.055 1.00 65.88 106 VAL A C 1
ATOM 827 O O . VAL A 1 106 ? 6.901 33.372 -13.099 1.00 65.88 106 VAL A O 1
ATOM 830 N N . PHE A 1 107 ? 8.186 31.850 -14.149 1.00 66.94 107 PHE A N 1
ATOM 831 C CA . PHE A 1 107 ? 7.964 32.316 -15.514 1.00 66.94 107 PHE A CA 1
ATOM 832 C C . PHE A 1 107 ? 6.904 31.493 -16.263 1.00 66.94 107 PHE A C 1
ATOM 834 O O . PHE A 1 107 ? 6.548 31.835 -17.390 1.00 66.94 107 PHE A O 1
ATOM 841 N N . GLY A 1 108 ? 6.338 30.458 -15.632 1.00 58.22 108 GLY A N 1
ATOM 842 C CA . GLY A 1 108 ? 5.351 29.574 -16.246 1.00 58.22 108 GLY A CA 1
ATOM 843 C C . GLY A 1 108 ? 5.955 28.586 -17.247 1.00 58.22 108 GLY A C 1
ATOM 844 O O . GLY A 1 108 ? 5.207 27.914 -17.961 1.00 58.22 108 GLY A O 1
ATOM 845 N N . GLU A 1 109 ? 7.283 28.472 -17.312 1.00 54.72 109 GLU A N 1
ATOM 846 C CA . GLU A 1 109 ? 7.970 27.525 -18.177 1.00 54.72 109 GLU A CA 1
ATOM 847 C C . GLU A 1 109 ? 7.950 26.138 -17.525 1.00 54.72 109 GLU A C 1
ATOM 849 O O . GLU A 1 109 ? 8.559 25.868 -16.488 1.00 54.72 109 GLU A O 1
ATOM 854 N N . THR A 1 110 ? 7.235 25.203 -18.152 1.00 56.12 110 THR A N 1
ATOM 855 C CA . THR A 1 110 ? 7.033 23.850 -17.613 1.00 56.12 110 THR A CA 1
ATOM 856 C C . THR A 1 110 ? 8.321 23.031 -17.502 1.00 56.12 110 THR A C 1
ATOM 858 O O . THR A 1 110 ? 8.326 22.012 -16.823 1.00 56.12 110 THR A O 1
ATOM 861 N N . TRP A 1 111 ? 9.410 23.447 -18.153 1.00 52.78 111 TRP A N 1
ATOM 862 C CA . TRP A 1 111 ? 10.681 22.712 -18.185 1.00 52.78 111 TRP A CA 1
ATOM 863 C C . TRP A 1 111 ? 11.648 23.077 -17.051 1.00 52.78 111 TRP A C 1
ATOM 865 O O . TRP A 1 111 ? 12.618 22.356 -16.844 1.00 52.78 111 TRP A O 1
ATOM 875 N N . GLN A 1 112 ? 11.382 24.159 -16.313 1.00 61.78 112 GLN A N 1
ATOM 876 C CA . GLN A 1 112 ? 12.184 24.603 -15.161 1.00 61.78 112 GLN A CA 1
ATOM 877 C C . GLN A 1 112 ? 11.416 24.512 -13.829 1.00 61.78 112 GLN A C 1
ATOM 879 O O . GLN A 1 112 ? 11.898 24.962 -12.791 1.00 61.78 112 GLN A O 1
ATOM 884 N N . GLY A 1 113 ? 10.209 23.940 -13.848 1.00 69.44 113 GLY A N 1
ATOM 885 C CA . GLY A 1 113 ? 9.406 23.731 -12.646 1.00 69.44 113 GLY A CA 1
ATOM 886 C C . GLY A 1 113 ? 9.945 22.631 -11.726 1.00 69.44 113 GLY A C 1
ATOM 887 O O . GLY A 1 113 ? 10.892 21.917 -12.052 1.00 69.44 113 GLY A O 1
ATOM 888 N N . TYR A 1 114 ? 9.310 22.474 -10.568 1.00 78.56 114 TYR A N 1
ATOM 889 C CA . TYR A 1 114 ? 9.690 21.491 -9.554 1.00 78.56 114 TYR A CA 1
ATOM 890 C C . TYR A 1 114 ? 8.478 20.710 -9.042 1.00 78.56 114 TYR A C 1
ATOM 892 O O . TYR A 1 114 ? 7.328 21.144 -9.133 1.00 78.56 114 TYR A O 1
ATOM 900 N N . TRP A 1 115 ? 8.734 19.537 -8.470 1.00 79.50 115 TRP A N 1
ATOM 901 C CA . TRP A 1 115 ? 7.711 18.745 -7.796 1.00 79.50 115 TRP A CA 1
ATOM 902 C C . TRP A 1 115 ? 7.625 19.118 -6.318 1.00 79.50 115 TRP A C 1
ATOM 904 O O . TRP A 1 115 ? 8.648 19.231 -5.645 1.00 79.50 115 TRP A O 1
ATOM 914 N N . GLU A 1 116 ? 6.409 19.246 -5.781 1.00 76.62 116 GLU A N 1
ATOM 915 C CA . GLU A 1 116 ? 6.179 19.356 -4.334 1.00 76.62 116 GLU A CA 1
ATOM 916 C C . GLU A 1 116 ? 6.555 18.037 -3.637 1.00 76.62 116 GLU A C 1
ATOM 918 O O . GLU A 1 116 ? 5.695 17.217 -3.340 1.00 76.62 116 GLU A O 1
ATOM 923 N N . SER A 1 117 ? 7.848 17.784 -3.423 1.00 74.31 117 SER A N 1
ATOM 924 C CA . SER A 1 117 ? 8.337 16.476 -2.976 1.00 74.31 117 SER A CA 1
ATOM 925 C C . SER A 1 117 ? 8.772 16.448 -1.513 1.00 74.31 117 SER A C 1
ATOM 927 O O . SER A 1 117 ? 8.594 15.424 -0.865 1.00 74.31 117 SER A O 1
ATOM 929 N N . SER A 1 118 ? 9.306 17.545 -0.967 1.00 70.25 118 SER A N 1
ATOM 930 C CA . SER A 1 118 ? 9.974 17.538 0.343 1.00 70.25 118 SER A CA 1
ATOM 931 C C . SER A 1 118 ? 9.053 17.078 1.476 1.00 70.25 118 SER A C 1
ATOM 933 O O . SER A 1 118 ? 9.411 16.184 2.231 1.00 70.25 118 SER A O 1
ATOM 935 N N . GLU A 1 119 ? 7.829 17.592 1.574 1.00 79.44 119 GLU A N 1
ATOM 936 C CA . GLU A 1 119 ? 6.873 17.116 2.587 1.00 79.44 119 GLU A CA 1
ATOM 937 C C . GLU A 1 119 ? 6.255 15.749 2.243 1.00 79.44 119 GLU A C 1
ATOM 939 O O . GLU A 1 119 ? 5.817 15.025 3.137 1.00 79.44 119 GLU A O 1
ATOM 944 N N . LEU A 1 120 ? 6.210 15.379 0.959 1.00 86.75 120 LEU A N 1
ATOM 945 C CA . LEU A 1 120 ? 5.519 14.176 0.474 1.00 86.75 120 LEU A CA 1
ATOM 946 C C . LEU A 1 120 ? 6.409 12.933 0.449 1.00 86.75 120 LEU A C 1
ATOM 948 O O . LEU A 1 120 ? 5.916 11.814 0.501 1.00 86.75 120 LEU A O 1
ATOM 952 N N . LEU A 1 121 ? 7.722 13.105 0.374 1.00 90.44 121 LEU A N 1
ATOM 953 C CA . LEU A 1 121 ? 8.710 12.028 0.332 1.00 90.44 121 LEU A CA 1
ATOM 954 C C . LEU A 1 121 ? 9.545 12.015 1.613 1.00 90.44 121 LEU A C 1
ATOM 956 O O . LEU A 1 121 ? 10.742 11.757 1.586 1.00 90.44 121 LEU A O 1
ATOM 960 N N . ALA A 1 122 ? 8.907 12.326 2.746 1.00 90.38 122 ALA A N 1
ATOM 961 C CA . ALA A 1 122 ? 9.526 12.306 4.073 1.00 90.38 122 ALA A CA 1
ATOM 962 C C . ALA A 1 122 ? 10.837 13.120 4.164 1.00 90.38 122 ALA A C 1
ATOM 964 O O . ALA A 1 122 ? 11.813 12.696 4.779 1.00 90.38 122 ALA A O 1
ATOM 965 N N . GLY A 1 123 ? 10.864 14.297 3.542 1.00 88.88 123 GLY A N 1
ATOM 966 C CA . GLY A 1 123 ? 12.013 15.202 3.499 1.00 88.88 123 GLY A CA 1
ATOM 967 C C . GLY A 1 123 ? 12.921 15.022 2.282 1.00 88.88 123 GLY A C 1
ATOM 968 O O . GLY A 1 123 ? 13.820 15.838 2.096 1.00 88.88 123 GLY A O 1
ATOM 969 N N . LYS A 1 124 ? 12.709 13.992 1.453 1.00 90.31 124 LYS A N 1
ATOM 970 C CA . LYS A 1 124 ? 13.524 13.726 0.259 1.00 90.31 124 LYS A CA 1
ATOM 971 C C . LYS A 1 124 ? 13.136 14.613 -0.923 1.00 90.31 124 LYS A C 1
ATOM 973 O O . LYS A 1 124 ? 11.968 14.972 -1.113 1.00 90.31 124 LYS A O 1
ATOM 978 N N . THR A 1 125 ? 14.125 14.945 -1.747 1.00 91.31 125 THR A N 1
ATOM 979 C CA . THR A 1 125 ? 13.871 15.565 -3.050 1.00 91.31 125 THR A CA 1
ATOM 980 C C . THR A 1 125 ? 13.281 14.541 -4.021 1.00 91.31 125 THR A C 1
ATOM 982 O O . THR A 1 125 ? 13.287 13.331 -3.771 1.00 91.31 125 THR A O 1
ATOM 985 N N . TYR A 1 126 ? 12.744 15.030 -5.137 1.00 91.06 126 TYR A N 1
ATOM 986 C CA . TYR A 1 126 ? 12.302 14.168 -6.227 1.00 91.06 126 TYR A CA 1
ATOM 987 C C . TYR A 1 126 ? 13.475 13.333 -6.762 1.00 91.06 126 TYR A C 1
ATOM 989 O O . TYR A 1 126 ? 13.339 12.131 -6.984 1.00 91.06 126 TYR A O 1
ATOM 997 N N . GLU A 1 127 ? 14.637 13.966 -6.905 1.00 90.38 127 GLU A N 1
ATOM 998 C CA . GLU A 1 127 ? 15.869 13.368 -7.406 1.00 90.38 127 GLU A CA 1
ATOM 999 C C . GLU A 1 127 ? 16.368 12.265 -6.471 1.00 90.38 127 GLU A C 1
ATOM 1001 O O . GLU A 1 127 ? 16.652 11.167 -6.940 1.00 90.38 127 GLU A O 1
ATOM 1006 N N . ASP A 1 128 ? 16.398 12.502 -5.156 1.00 92.62 128 ASP A N 1
ATOM 1007 C CA . ASP A 1 128 ? 16.803 11.494 -4.167 1.00 92.62 128 ASP A CA 1
ATOM 1008 C C . ASP A 1 128 ? 15.915 10.245 -4.245 1.00 92.62 128 ASP A C 1
ATOM 1010 O O . ASP A 1 128 ? 16.393 9.105 -4.213 1.00 92.62 128 ASP A O 1
ATOM 1014 N N . ALA A 1 129 ? 14.601 10.449 -4.349 1.00 94.25 129 ALA A N 1
ATOM 1015 C CA . ALA A 1 129 ? 13.637 9.362 -4.442 1.00 94.25 129 ALA A CA 1
ATOM 1016 C C . ALA A 1 129 ? 13.772 8.588 -5.759 1.00 94.25 129 ALA A C 1
ATOM 1018 O O . ALA A 1 129 ? 13.704 7.360 -5.759 1.00 94.25 129 ALA A O 1
ATOM 1019 N N . TRP A 1 130 ? 14.001 9.295 -6.866 1.00 93.62 130 TRP A N 1
ATOM 1020 C CA . TRP A 1 130 ? 14.216 8.701 -8.180 1.00 93.62 130 TRP A CA 1
ATOM 1021 C C . TRP A 1 130 ? 15.524 7.899 -8.253 1.00 93.62 130 TRP A C 1
ATOM 1023 O O . TRP A 1 130 ? 15.491 6.738 -8.658 1.00 93.62 130 TRP A O 1
ATOM 1033 N N . VAL A 1 131 ? 16.652 8.469 -7.811 1.00 95.00 131 VAL A N 1
ATOM 1034 C CA . VAL A 1 131 ? 17.958 7.784 -7.794 1.00 95.00 131 VAL A CA 1
ATOM 1035 C C . VAL A 1 131 ? 17.883 6.532 -6.927 1.00 95.00 131 VAL A C 1
ATOM 1037 O O . VAL A 1 131 ? 18.231 5.440 -7.364 1.00 95.00 131 VAL A O 1
ATOM 1040 N N . SER A 1 132 ? 17.353 6.660 -5.710 1.00 96.94 132 SER A N 1
ATOM 1041 C CA . SER A 1 132 ? 17.225 5.511 -4.812 1.00 96.94 132 SER A CA 1
ATOM 1042 C C . SER A 1 132 ? 16.255 4.444 -5.334 1.00 96.94 132 SER A C 1
ATOM 1044 O O . SER A 1 132 ? 16.419 3.273 -4.993 1.00 96.94 132 SER A O 1
ATOM 1046 N N . LEU A 1 133 ? 15.262 4.814 -6.156 1.00 97.38 133 LEU A N 1
ATOM 1047 C CA . LEU A 1 133 ? 14.373 3.860 -6.826 1.00 97.38 133 LEU A CA 1
ATOM 1048 C C . LEU A 1 133 ? 15.111 3.086 -7.915 1.00 97.38 133 LEU A C 1
ATOM 1050 O O . LEU A 1 133 ? 14.939 1.871 -7.997 1.00 97.38 133 LEU A O 1
ATOM 1054 N N . PHE A 1 134 ? 15.937 3.771 -8.711 1.00 97.31 134 PHE A N 1
ATOM 1055 C CA . PHE A 1 134 ? 16.779 3.136 -9.724 1.00 97.31 134 PHE A CA 1
ATOM 1056 C C . PHE A 1 134 ? 17.634 2.030 -9.099 1.00 97.31 134 PHE A C 1
ATOM 1058 O O . PHE A 1 134 ? 17.570 0.895 -9.566 1.00 97.31 134 PHE A O 1
ATOM 1065 N N . ASP A 1 135 ? 18.336 2.328 -7.999 1.00 96.69 135 ASP A N 1
ATOM 1066 C CA . ASP A 1 135 ? 19.194 1.355 -7.309 1.00 96.69 135 ASP A CA 1
ATOM 1067 C C . ASP A 1 135 ? 18.435 0.079 -6.907 1.00 96.69 135 ASP A C 1
ATOM 1069 O O . ASP A 1 135 ? 18.968 -1.027 -6.973 1.00 96.69 135 ASP A O 1
ATOM 1073 N N . VAL A 1 136 ? 17.184 0.220 -6.452 1.00 96.88 136 VAL A N 1
ATOM 1074 C CA . VAL A 1 136 ? 16.362 -0.926 -6.032 1.00 96.88 136 VAL A CA 1
ATOM 1075 C C . VAL A 1 136 ? 15.868 -1.714 -7.239 1.00 96.88 136 VAL A C 1
ATOM 1077 O O . VAL A 1 136 ? 15.899 -2.941 -7.207 1.00 96.88 136 VAL A O 1
ATOM 1080 N N . MET A 1 137 ? 15.424 -1.040 -8.306 1.00 97.12 137 MET A N 1
ATOM 1081 C CA . MET A 1 137 ? 14.953 -1.716 -9.520 1.00 97.12 137 MET A CA 1
ATOM 1082 C C . MET A 1 137 ? 16.090 -2.459 -10.236 1.00 97.12 137 MET A C 1
ATOM 1084 O O . MET A 1 137 ? 15.875 -3.568 -10.728 1.00 97.12 137 MET A O 1
ATOM 1088 N N . GLU A 1 138 ? 17.296 -1.887 -10.250 1.00 96.12 138 GLU A N 1
ATOM 1089 C CA . GLU A 1 138 ? 18.497 -2.513 -10.813 1.00 96.12 138 GLU A CA 1
ATOM 1090 C C . GLU A 1 138 ? 18.876 -3.790 -10.049 1.00 96.12 138 GLU A C 1
ATOM 1092 O O . GLU A 1 138 ? 19.267 -4.787 -10.654 1.00 96.12 138 GLU A O 1
ATOM 1097 N N . ALA A 1 139 ? 18.689 -3.793 -8.728 1.00 94.88 139 ALA A N 1
ATOM 1098 C CA . ALA A 1 139 ? 19.034 -4.909 -7.854 1.00 94.88 139 ALA A CA 1
ATOM 1099 C C . ALA A 1 139 ? 18.005 -6.062 -7.823 1.00 94.88 139 ALA A C 1
ATOM 1101 O O . ALA A 1 139 ? 18.242 -7.056 -7.137 1.00 94.88 139 ALA A O 1
ATOM 1102 N N . LEU A 1 140 ? 16.879 -5.974 -8.547 1.00 91.62 140 LEU A N 1
ATOM 1103 C CA . LEU A 1 140 ? 15.808 -6.989 -8.502 1.00 91.62 140 LEU A CA 1
ATOM 1104 C C . LEU A 1 140 ? 16.227 -8.377 -9.015 1.00 91.62 140 LEU A C 1
ATOM 1106 O O . LEU A 1 140 ? 15.607 -9.378 -8.654 1.00 91.62 140 LEU A O 1
ATOM 1110 N N . GLY A 1 141 ? 17.227 -8.442 -9.891 1.00 88.19 141 GLY A N 1
ATOM 1111 C CA . GLY A 1 141 ? 17.674 -9.667 -10.546 1.00 88.19 141 GLY A CA 1
ATOM 1112 C C . GLY A 1 141 ? 18.635 -9.359 -11.686 1.00 88.19 141 GLY A C 1
ATOM 1113 O O . GLY A 1 141 ? 19.160 -8.251 -11.792 1.00 88.19 141 GLY A O 1
ATOM 1114 N N . THR A 1 142 ? 18.863 -10.324 -12.576 1.00 92.94 142 THR A N 1
ATOM 1115 C CA . THR A 1 142 ? 19.638 -10.029 -13.790 1.00 92.94 142 THR A CA 1
ATOM 1116 C C . THR A 1 142 ? 18.834 -9.140 -14.748 1.00 92.94 142 THR A C 1
ATOM 1118 O O . THR A 1 142 ? 17.606 -9.169 -14.762 1.00 92.94 142 THR A O 1
ATOM 1121 N N . TRP A 1 143 ? 19.516 -8.341 -15.576 1.00 92.50 143 TRP A N 1
ATOM 1122 C CA . TRP A 1 143 ? 18.913 -7.234 -16.340 1.00 92.50 143 TRP A CA 1
ATOM 1123 C C . TRP A 1 143 ? 17.636 -7.587 -17.132 1.00 92.50 143 TRP A C 1
ATOM 1125 O O . TRP A 1 143 ? 16.712 -6.779 -17.214 1.00 92.50 143 TRP A O 1
ATOM 1135 N N . GLN A 1 144 ? 17.559 -8.798 -17.697 1.00 93.88 144 GLN A N 1
ATOM 1136 C CA . GLN A 1 144 ? 16.430 -9.276 -18.514 1.00 93.88 144 GLN A CA 1
ATOM 1137 C C . GLN A 1 144 ? 15.500 -10.258 -17.789 1.00 93.88 144 GLN A C 1
ATOM 1139 O O . GLN A 1 144 ? 14.534 -10.743 -18.378 1.00 93.88 144 GLN A O 1
ATOM 1144 N N . GLU A 1 145 ? 15.776 -10.580 -16.531 1.00 95.62 145 GLU A N 1
ATOM 1145 C CA . GLU A 1 145 ? 15.011 -11.569 -15.786 1.00 95.62 145 GLU A CA 1
ATOM 1146 C C . GLU A 1 145 ? 13.661 -11.009 -15.355 1.00 95.62 145 GLU A C 1
ATOM 1148 O O . GLU A 1 145 ? 13.569 -9.994 -14.659 1.00 95.62 145 GLU A O 1
ATOM 1153 N N . ALA A 1 146 ? 12.601 -11.689 -15.790 1.00 97.69 146 ALA A N 1
ATOM 1154 C CA . ALA A 1 146 ? 11.239 -11.350 -15.424 1.00 97.69 146 ALA A CA 1
ATOM 1155 C C . ALA A 1 146 ? 11.033 -11.515 -13.917 1.00 97.69 146 ALA A C 1
ATOM 1157 O O . ALA A 1 146 ? 11.464 -12.500 -13.322 1.00 97.69 146 ALA A O 1
ATOM 1158 N N . GLN A 1 147 ? 10.309 -10.573 -13.324 1.00 97.94 147 GLN A N 1
ATOM 1159 C CA . GLN A 1 147 ? 9.922 -10.580 -11.921 1.00 97.94 147 GLN A CA 1
ATOM 1160 C C . GLN A 1 147 ? 8.415 -10.792 -11.791 1.00 97.94 147 GLN A C 1
ATOM 1162 O O . GLN A 1 147 ? 7.632 -10.476 -12.695 1.00 97.94 147 GLN A O 1
ATOM 1167 N N . THR A 1 148 ? 7.981 -11.321 -10.648 1.00 98.00 148 THR A N 1
ATOM 1168 C CA . THR A 1 148 ? 6.553 -11.313 -10.314 1.00 98.00 148 THR A CA 1
ATOM 1169 C C . THR A 1 148 ? 6.149 -9.918 -9.827 1.00 98.00 148 THR A C 1
ATOM 1171 O O . THR A 1 148 ? 6.934 -9.262 -9.134 1.00 98.00 148 THR A O 1
ATOM 1174 N N . PRO A 1 149 ? 4.920 -9.443 -10.105 1.00 98.19 149 PRO A N 1
ATOM 1175 C CA . PRO A 1 149 ? 4.436 -8.195 -9.518 1.00 98.19 149 PRO A CA 1
ATOM 1176 C C . PRO A 1 149 ? 4.484 -8.206 -7.984 1.00 98.19 149 PRO A C 1
ATOM 1178 O O . PRO A 1 149 ? 4.767 -7.183 -7.365 1.00 98.19 149 PRO A O 1
ATOM 1181 N N . ARG A 1 150 ? 4.256 -9.368 -7.353 1.00 96.00 150 ARG A N 1
ATOM 1182 C CA . ARG A 1 150 ? 4.434 -9.572 -5.909 1.00 96.00 150 ARG A CA 1
ATOM 1183 C C . ARG A 1 150 ? 5.840 -9.199 -5.459 1.00 96.00 150 ARG A C 1
ATOM 1185 O O . ARG A 1 150 ? 5.954 -8.451 -4.490 1.00 96.00 150 ARG A O 1
ATOM 1192 N N . HIS A 1 151 ? 6.861 -9.716 -6.139 1.00 95.62 151 HIS A N 1
ATOM 1193 C CA . HIS A 1 151 ? 8.251 -9.465 -5.787 1.00 95.62 151 HIS A CA 1
ATOM 1194 C C . HIS A 1 151 ? 8.581 -7.976 -5.923 1.00 95.62 151 HIS A C 1
ATOM 1196 O O . HIS A 1 151 ? 9.063 -7.371 -4.969 1.00 95.62 151 HIS A O 1
ATOM 1202 N N . VAL A 1 152 ? 8.194 -7.348 -7.040 1.00 97.69 152 VAL A N 1
ATOM 1203 C CA . VAL A 1 152 ? 8.389 -5.902 -7.245 1.00 97.69 152 VAL A CA 1
ATOM 1204 C C . VAL A 1 152 ? 7.684 -5.085 -6.156 1.00 97.69 152 VAL A C 1
ATOM 1206 O O . VAL A 1 152 ? 8.276 -4.171 -5.593 1.00 97.69 152 VAL A O 1
ATOM 1209 N N . MET A 1 153 ? 6.443 -5.424 -5.791 1.00 97.44 153 MET A N 1
ATOM 1210 C CA . MET A 1 153 ? 5.718 -4.733 -4.716 1.00 97.44 153 MET A CA 1
ATOM 1211 C C . MET A 1 153 ? 6.369 -4.902 -3.337 1.00 97.44 153 MET A C 1
ATOM 1213 O O . MET A 1 153 ? 6.313 -3.977 -2.529 1.00 97.44 153 MET A O 1
ATOM 1217 N N . GLN A 1 154 ? 6.964 -6.062 -3.046 1.00 94.38 154 GLN A N 1
ATOM 1218 C CA . GLN A 1 154 ? 7.705 -6.274 -1.799 1.00 94.38 154 GLN A CA 1
ATOM 1219 C C . GLN A 1 154 ? 8.956 -5.393 -1.752 1.00 94.38 154 GLN A C 1
ATOM 1221 O O . GLN A 1 154 ? 9.151 -4.714 -0.746 1.00 94.38 154 GLN A O 1
ATOM 1226 N N . GLN A 1 155 ? 9.697 -5.343 -2.865 1.00 95.69 155 GLN A N 1
ATOM 1227 C CA . GLN A 1 155 ? 10.915 -4.547 -3.050 1.00 95.69 155 GLN A CA 1
ATOM 1228 C C . GLN A 1 155 ? 10.652 -3.039 -2.968 1.00 95.69 155 GLN A C 1
ATOM 1230 O O . GLN A 1 155 ? 11.328 -2.292 -2.261 1.00 95.69 155 GLN A O 1
ATOM 1235 N N . LEU A 1 156 ? 9.576 -2.579 -3.608 1.00 97.00 156 LEU A N 1
ATOM 1236 C CA . LEU A 1 156 ? 9.096 -1.208 -3.445 1.00 97.00 156 LEU A CA 1
ATOM 1237 C C . LEU A 1 156 ? 8.705 -0.916 -1.994 1.00 97.00 156 LEU A C 1
ATOM 1239 O O . LEU A 1 156 ? 9.017 0.148 -1.464 1.00 97.00 156 LEU A O 1
ATOM 1243 N N . GLY A 1 157 ? 8.000 -1.849 -1.356 1.00 94.94 157 GLY A N 1
ATOM 1244 C CA . GLY A 1 157 ? 7.455 -1.671 -0.018 1.00 94.94 157 GLY A CA 1
ATOM 1245 C C . GLY A 1 157 ? 8.511 -1.614 1.081 1.00 94.94 157 GLY A C 1
ATOM 1246 O O . GLY A 1 157 ? 8.370 -0.812 2.002 1.00 94.94 157 GLY A O 1
ATOM 1247 N N . THR A 1 158 ? 9.544 -2.445 1.017 1.00 92.31 158 THR A N 1
ATOM 1248 C CA . THR A 1 158 ? 10.527 -2.558 2.102 1.00 92.31 158 THR A CA 1
ATOM 1249 C C . THR A 1 158 ? 11.805 -1.819 1.726 1.00 92.31 158 THR A C 1
ATOM 1251 O O . THR A 1 158 ? 12.076 -0.752 2.274 1.00 92.31 158 THR A O 1
ATOM 1254 N N . GLU A 1 159 ? 12.507 -2.309 0.715 1.00 95.12 159 GLU A N 1
ATOM 1255 C CA . GLU A 1 159 ? 13.848 -1.878 0.336 1.00 95.12 159 GLU A CA 1
ATOM 1256 C C . GLU A 1 159 ? 13.868 -0.440 -0.195 1.00 95.12 159 GLU A C 1
ATOM 1258 O O . GLU A 1 159 ? 14.769 0.332 0.128 1.00 95.12 159 GLU A O 1
ATOM 1263 N N . TRP A 1 160 ? 12.866 -0.037 -0.981 1.00 97.25 160 TRP A N 1
ATOM 1264 C CA . TRP A 1 160 ? 12.761 1.357 -1.412 1.00 97.25 160 TRP A CA 1
ATOM 1265 C C . TRP A 1 160 ? 12.065 2.235 -0.366 1.00 97.25 160 TRP A C 1
ATOM 1267 O O . TRP A 1 160 ? 12.666 3.149 0.196 1.00 97.25 160 TRP A O 1
ATOM 1277 N N . GLY A 1 161 ? 10.791 1.969 -0.077 1.00 96.38 161 GLY A N 1
ATOM 1278 C CA . GLY A 1 161 ? 9.979 2.873 0.734 1.00 96.38 161 GLY A CA 1
ATOM 1279 C C . GLY A 1 161 ? 10.427 2.980 2.193 1.00 96.38 161 GLY A C 1
ATOM 1280 O O . GLY A 1 161 ? 10.566 4.089 2.704 1.00 96.38 161 GLY A O 1
ATOM 1281 N N . ARG A 1 162 ? 10.649 1.855 2.883 1.00 94.75 162 ARG A N 1
ATOM 1282 C CA . ARG A 1 162 ? 10.990 1.880 4.317 1.00 94.75 162 ARG A CA 1
ATOM 1283 C C . ARG A 1 162 ? 12.460 2.174 4.550 1.00 94.75 162 ARG A C 1
ATOM 1285 O O . ARG A 1 162 ? 12.776 3.029 5.374 1.00 94.75 162 ARG A O 1
ATOM 1292 N N . ASP A 1 163 ? 13.330 1.487 3.821 1.00 95.06 163 ASP A N 1
ATOM 1293 C CA . ASP A 1 163 ? 14.762 1.518 4.107 1.00 95.06 163 ASP A CA 1
ATOM 1294 C C . ASP A 1 163 ? 15.448 2.746 3.489 1.00 95.06 163 ASP A C 1
ATOM 1296 O O . ASP A 1 163 ? 16.314 3.346 4.126 1.00 95.06 163 ASP A O 1
ATOM 1300 N N . ARG A 1 164 ? 15.054 3.162 2.273 1.00 95.75 164 ARG A N 1
ATOM 1301 C CA . ARG A 1 164 ? 15.694 4.290 1.562 1.00 95.75 164 ARG A CA 1
ATOM 1302 C C . ARG A 1 164 ? 14.965 5.625 1.714 1.00 95.75 164 ARG A C 1
ATOM 1304 O O . ARG A 1 164 ? 15.635 6.660 1.760 1.00 95.75 164 ARG A O 1
ATOM 1311 N N . ILE A 1 165 ? 13.630 5.629 1.802 1.00 95.75 165 ILE A N 1
ATOM 1312 C CA . ILE A 1 165 ? 12.859 6.869 2.002 1.00 95.75 165 ILE A CA 1
ATOM 1313 C C . ILE A 1 165 ? 12.696 7.175 3.493 1.00 95.75 165 ILE A C 1
ATOM 1315 O O . ILE A 1 165 ? 13.331 8.111 3.982 1.00 95.75 165 ILE A O 1
ATOM 1319 N N . ALA A 1 166 ? 11.870 6.407 4.215 1.00 95.00 166 ALA A N 1
ATOM 1320 C CA . ALA A 1 166 ? 11.735 6.511 5.671 1.00 95.00 166 ALA A CA 1
ATOM 1321 C C . ALA A 1 166 ? 10.978 5.309 6.282 1.00 95.00 166 ALA A C 1
ATOM 1323 O O . ALA A 1 166 ? 10.009 4.838 5.685 1.00 95.00 166 ALA A O 1
ATOM 1324 N N . PRO A 1 167 ? 11.278 4.888 7.529 1.00 94.44 167 PRO A N 1
ATOM 1325 C CA . PRO A 1 167 ? 10.614 3.738 8.164 1.00 94.44 167 PRO A CA 1
ATOM 1326 C C . PRO A 1 167 ? 9.079 3.834 8.246 1.00 94.44 167 PRO A C 1
ATOM 1328 O O . PRO A 1 167 ? 8.373 2.837 8.067 1.00 94.44 167 PRO A O 1
ATOM 1331 N N . ASP A 1 168 ? 8.559 5.045 8.471 1.00 94.50 168 ASP A N 1
ATOM 1332 C CA . ASP A 1 168 ? 7.122 5.346 8.567 1.00 94.50 168 ASP A CA 1
ATOM 1333 C C . ASP A 1 168 ? 6.523 5.846 7.240 1.00 94.50 168 ASP A C 1
ATOM 1335 O O . ASP A 1 168 ? 5.397 6.345 7.204 1.00 94.50 168 ASP A O 1
ATOM 1339 N N . PHE A 1 169 ? 7.253 5.735 6.127 1.00 95.25 169 PHE A N 1
ATOM 1340 C CA . PHE A 1 169 ? 6.869 6.356 4.860 1.00 95.25 169 PHE A CA 1
ATOM 1341 C C . PHE A 1 169 ? 5.467 5.946 4.391 1.00 95.25 169 PHE A C 1
ATOM 1343 O O . PHE A 1 169 ? 4.615 6.802 4.149 1.00 95.25 169 PHE A O 1
ATOM 1350 N N . TRP A 1 170 ? 5.173 4.644 4.351 1.00 95.69 170 TRP A N 1
ATOM 1351 C CA . TRP A 1 170 ? 3.858 4.149 3.928 1.00 95.69 170 TRP A CA 1
ATOM 1352 C C . TRP A 1 170 ? 2.729 4.529 4.885 1.00 95.69 170 TRP A C 1
ATOM 1354 O O . TRP A 1 170 ? 1.593 4.707 4.445 1.00 95.69 170 TRP A O 1
ATOM 1364 N N . ILE A 1 171 ? 3.030 4.718 6.172 1.00 94.44 171 ILE A N 1
ATOM 1365 C CA . ILE A 1 171 ? 2.070 5.233 7.153 1.00 94.44 171 ILE A CA 1
ATOM 1366 C C . ILE A 1 171 ? 1.729 6.686 6.813 1.00 94.44 171 ILE A C 1
ATOM 1368 O O . ILE A 1 171 ? 0.552 7.036 6.758 1.00 94.44 171 ILE A O 1
ATOM 1372 N N . ASN A 1 172 ? 2.732 7.512 6.510 1.00 91.75 172 ASN A N 1
ATOM 1373 C CA . ASN A 1 172 ? 2.543 8.920 6.153 1.00 91.75 172 ASN A CA 1
ATOM 1374 C C . ASN A 1 172 ? 1.734 9.081 4.859 1.00 91.75 172 ASN A C 1
ATOM 1376 O O . ASN A 1 172 ? 0.763 9.842 4.832 1.00 91.75 172 ASN A O 1
ATOM 1380 N N . VAL A 1 173 ? 2.075 8.300 3.828 1.00 92.44 173 VAL A N 1
ATOM 1381 C CA . VAL A 1 173 ? 1.332 8.229 2.556 1.00 92.44 173 VAL A CA 1
ATOM 1382 C C . VAL A 1 173 ? -0.131 7.841 2.805 1.00 92.44 173 VAL A C 1
ATOM 1384 O O . VAL A 1 173 ? -1.054 8.405 2.216 1.00 92.44 173 VAL A O 1
ATOM 1387 N N . THR A 1 174 ? -0.359 6.887 3.708 1.00 92.06 174 THR A N 1
ATOM 1388 C CA . THR A 1 174 ? -1.690 6.350 4.018 1.00 92.06 174 THR A CA 1
ATOM 1389 C C . THR A 1 174 ? -2.518 7.284 4.892 1.00 92.06 174 THR A C 1
ATOM 1391 O O . THR A 1 174 ? -3.735 7.367 4.713 1.00 92.06 174 THR A O 1
ATOM 1394 N N . ASN A 1 175 ? -1.883 8.029 5.801 1.00 90.00 175 ASN A N 1
ATOM 1395 C CA . ASN A 1 175 ? -2.573 8.837 6.801 1.00 90.00 175 ASN A CA 1
ATOM 1396 C C . ASN A 1 175 ? -3.549 9.840 6.179 1.00 90.00 175 ASN A C 1
ATOM 1398 O O . ASN A 1 175 ? -4.661 10.001 6.677 1.00 90.00 175 ASN A O 1
ATOM 1402 N N . ARG A 1 176 ? -3.167 10.459 5.054 1.00 81.94 176 ARG A N 1
ATOM 1403 C CA . ARG A 1 176 ? -4.037 11.404 4.339 1.00 81.94 176 ARG A CA 1
ATOM 1404 C C . ARG A 1 176 ? -5.354 10.767 3.910 1.00 81.94 176 ARG A C 1
ATOM 1406 O O . ARG A 1 176 ? -6.381 11.420 3.993 1.00 81.94 176 ARG A O 1
ATOM 1413 N N . ARG A 1 177 ? -5.330 9.498 3.489 1.00 86.75 177 ARG A N 1
ATOM 1414 C CA . ARG A 1 177 ? -6.528 8.762 3.062 1.00 86.75 177 ARG A CA 1
ATOM 1415 C C . ARG A 1 177 ? -7.377 8.307 4.234 1.00 86.75 177 ARG A C 1
ATOM 1417 O O . ARG A 1 177 ? -8.594 8.360 4.134 1.00 86.75 177 ARG A O 1
ATOM 1424 N N . VAL A 1 178 ? -6.750 7.880 5.329 1.00 90.50 178 VAL A N 1
ATOM 1425 C CA . VAL A 1 178 ? -7.476 7.517 6.556 1.00 90.50 178 VAL A CA 1
ATOM 1426 C C . VAL A 1 178 ? -8.305 8.703 7.052 1.00 90.50 178 VAL A C 1
ATOM 1428 O O . VAL A 1 178 ? -9.458 8.525 7.419 1.00 90.50 178 VAL A O 1
ATOM 1431 N N . ASP A 1 179 ? -7.763 9.921 6.980 1.00 87.81 179 ASP A N 1
ATOM 1432 C CA . ASP A 1 179 ? -8.446 11.138 7.440 1.00 87.81 179 ASP A CA 1
ATOM 1433 C C . ASP A 1 179 ? -9.603 11.604 6.515 1.00 87.81 179 ASP A C 1
ATOM 1435 O O . ASP A 1 179 ? -10.314 12.558 6.855 1.00 87.81 179 ASP A O 1
ATOM 1439 N N . LEU A 1 180 ? -9.821 10.946 5.363 1.00 87.00 180 LEU A N 1
ATOM 1440 C CA . LEU A 1 180 ? -10.941 11.231 4.452 1.00 87.00 180 LEU A CA 1
ATOM 1441 C C . LEU A 1 180 ? -12.248 10.543 4.855 1.00 87.00 180 LEU A C 1
ATOM 1443 O O . LEU A 1 180 ? -13.306 10.980 4.405 1.00 87.00 180 LEU A O 1
ATOM 1447 N N . PHE A 1 181 ? -12.187 9.492 5.671 1.00 89.62 181 PHE A N 1
ATOM 1448 C CA . PHE A 1 181 ? -13.331 8.626 5.941 1.00 89.62 181 PHE A CA 1
ATOM 1449 C C . PHE A 1 181 ? -13.560 8.457 7.442 1.00 89.62 181 PHE A C 1
ATOM 1451 O O . PHE A 1 181 ? -12.616 8.369 8.226 1.00 89.62 181 PHE A O 1
ATOM 1458 N N . ASP A 1 182 ? -14.826 8.359 7.844 1.00 88.75 182 ASP A N 1
ATOM 1459 C CA . ASP A 1 182 ? -15.186 8.199 9.258 1.00 88.75 182 ASP A CA 1
ATOM 1460 C C . ASP A 1 182 ? -14.996 6.754 9.743 1.00 88.75 182 ASP A C 1
ATOM 1462 O O . ASP A 1 182 ? -14.688 6.518 10.913 1.00 88.75 182 ASP A O 1
ATOM 1466 N N . ARG A 1 183 ? -15.171 5.781 8.839 1.00 91.00 183 ARG A N 1
ATOM 1467 C CA . ARG A 1 183 ? -15.038 4.343 9.096 1.00 91.00 183 ARG A CA 1
ATOM 1468 C C . ARG A 1 183 ? -14.005 3.752 8.155 1.00 91.00 183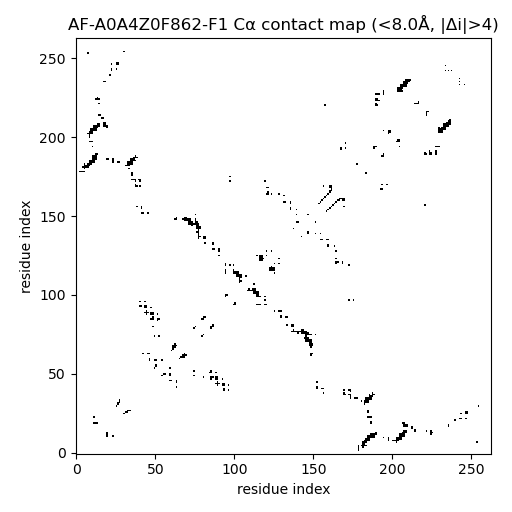 ARG A C 1
ATOM 1470 O O . ARG A 1 183 ? -14.239 3.696 6.952 1.00 91.00 183 ARG A O 1
ATOM 1477 N N . VAL A 1 184 ? -12.880 3.298 8.694 1.00 94.62 184 VAL A N 1
ATOM 1478 C CA . VAL A 1 184 ? -11.760 2.792 7.895 1.00 94.62 184 VAL A CA 1
ATOM 1479 C C . VAL A 1 184 ? -11.379 1.389 8.329 1.00 94.62 184 VAL A C 1
ATOM 1481 O O . VAL A 1 184 ? -11.242 1.112 9.521 1.00 94.62 184 VAL A O 1
ATOM 1484 N N . VAL A 1 185 ? -11.169 0.508 7.354 1.00 95.81 185 VAL A N 1
ATOM 1485 C CA . VAL A 1 185 ? -10.548 -0.798 7.568 1.00 95.81 185 VAL A CA 1
ATOM 1486 C C . VAL A 1 185 ? -9.201 -0.871 6.852 1.00 95.81 185 VAL A C 1
ATOM 1488 O O . VAL A 1 185 ? -9.107 -0.574 5.661 1.00 95.81 185 VAL A O 1
ATOM 1491 N N . ILE A 1 186 ? -8.155 -1.281 7.574 1.00 95.56 186 ILE A N 1
ATOM 1492 C CA . ILE A 1 186 ? -6.806 -1.512 7.042 1.00 95.56 186 ILE A CA 1
ATOM 1493 C C . ILE A 1 186 ? -6.493 -3.002 7.094 1.00 95.56 186 ILE A C 1
ATOM 1495 O O . ILE A 1 186 ? -6.514 -3.601 8.161 1.00 95.56 186 ILE A O 1
ATOM 1499 N N . THR A 1 187 ? -6.199 -3.623 5.952 1.00 90.25 187 THR A N 1
ATOM 1500 C CA . THR A 1 187 ? -6.106 -5.096 5.851 1.00 90.25 187 THR A CA 1
ATOM 1501 C C . THR A 1 187 ? -4.684 -5.653 5.821 1.00 90.25 187 THR A C 1
ATOM 1503 O O . THR A 1 187 ? -4.494 -6.870 5.803 1.00 90.25 187 THR A O 1
ATOM 1506 N N . ASP A 1 188 ? -3.681 -4.784 5.737 1.00 90.12 188 ASP A N 1
ATOM 1507 C CA . ASP A 1 188 ? -2.292 -5.136 5.448 1.00 90.12 188 ASP A CA 1
ATOM 1508 C C . ASP A 1 188 ? -1.301 -4.676 6.525 1.00 90.12 188 ASP A C 1
ATOM 1510 O O . ASP A 1 188 ? -0.140 -4.434 6.214 1.00 90.12 188 ASP A O 1
ATOM 1514 N N . CYS A 1 189 ? -1.728 -4.633 7.794 1.00 92.69 189 CYS A N 1
ATOM 1515 C CA . CYS A 1 189 ? -0.839 -4.356 8.925 1.00 92.69 189 CYS A CA 1
ATOM 1516 C C . CYS A 1 189 ? 0.124 -5.531 9.169 1.00 92.69 189 CYS A C 1
ATOM 1518 O O . CYS A 1 189 ? -0.300 -6.652 9.476 1.00 92.69 189 CYS A O 1
ATOM 1520 N N . ARG A 1 190 ? 1.424 -5.272 9.044 1.00 89.62 190 ARG A N 1
ATOM 1521 C CA . ARG A 1 190 ? 2.518 -6.252 9.126 1.00 89.62 190 ARG A CA 1
ATOM 1522 C C . ARG A 1 190 ? 3.663 -5.821 10.041 1.00 89.62 190 ARG A C 1
ATOM 1524 O O . ARG A 1 190 ? 4.411 -6.688 10.485 1.00 89.62 190 ARG A O 1
ATOM 1531 N N . PHE A 1 191 ? 3.791 -4.528 10.338 1.00 90.81 191 PHE A N 1
ATOM 1532 C CA . PHE A 1 191 ? 4.924 -3.980 11.089 1.00 90.81 191 PHE A CA 1
ATOM 1533 C C . PHE A 1 191 ? 4.499 -3.321 12.418 1.00 90.81 191 PHE A C 1
ATOM 1535 O O . PHE A 1 191 ? 3.383 -2.807 12.519 1.00 90.81 191 PHE A O 1
ATOM 1542 N N . PRO A 1 192 ? 5.374 -3.283 13.445 1.00 92.69 192 PRO A N 1
ATOM 1543 C CA . PRO A 1 192 ? 5.064 -2.661 14.735 1.00 92.69 192 PRO A CA 1
ATOM 1544 C C . PRO A 1 192 ? 4.660 -1.190 14.634 1.00 92.69 192 PRO A C 1
ATOM 1546 O O . PRO A 1 192 ? 3.706 -0.771 15.282 1.00 92.69 192 PRO A O 1
ATOM 1549 N N . ASN A 1 193 ? 5.319 -0.415 13.771 1.00 93.56 193 ASN A N 1
ATOM 1550 C CA . ASN A 1 193 ? 4.984 0.994 13.573 1.00 93.56 193 ASN A CA 1
ATOM 1551 C C . ASN A 1 193 ? 3.582 1.199 12.971 1.00 93.56 193 ASN A C 1
ATOM 1553 O O . ASN A 1 193 ? 2.899 2.164 13.310 1.00 93.56 193 ASN A O 1
ATOM 1557 N N . GLU A 1 194 ? 3.115 0.276 12.128 1.00 94.81 194 GLU A N 1
ATOM 1558 C CA . GLU A 1 194 ? 1.751 0.285 11.584 1.00 94.81 194 GLU A CA 1
ATOM 1559 C C . GLU A 1 194 ? 0.708 -0.036 12.658 1.00 94.81 194 GLU A C 1
ATOM 1561 O O . GLU A 1 194 ? -0.330 0.626 12.737 1.00 94.81 194 GLU A O 1
ATOM 1566 N N . ALA A 1 195 ? 1.001 -1.016 13.517 1.00 94.31 195 ALA A N 1
ATOM 1567 C CA . ALA A 1 195 ? 0.163 -1.344 14.666 1.00 94.31 195 ALA A CA 1
ATOM 1568 C C . ALA A 1 195 ? 0.068 -0.153 15.636 1.00 94.31 195 ALA A C 1
ATOM 1570 O O . ALA A 1 195 ? -1.025 0.234 16.060 1.00 94.31 195 ALA A O 1
ATOM 1571 N N . ASP A 1 196 ? 1.204 0.484 15.924 1.00 94.19 196 ASP A N 1
ATOM 1572 C CA . ASP A 1 196 ? 1.270 1.679 16.762 1.00 94.19 196 ASP A CA 1
ATOM 1573 C C . ASP A 1 196 ? 0.525 2.860 16.142 1.00 94.19 196 ASP A C 1
ATOM 1575 O O . ASP A 1 196 ? -0.123 3.620 16.862 1.00 94.19 196 ASP A O 1
ATOM 1579 N N . TYR A 1 197 ? 0.577 3.020 14.819 1.00 94.38 197 TYR A N 1
ATOM 1580 C CA . TYR A 1 197 ? -0.210 4.025 14.111 1.00 94.38 197 TYR A CA 1
ATOM 1581 C C . TYR A 1 197 ? -1.714 3.822 14.334 1.00 94.38 197 TYR A C 1
ATOM 1583 O O . TYR A 1 197 ? -2.400 4.763 14.743 1.00 94.38 197 TYR A O 1
ATOM 1591 N N . ILE A 1 198 ? -2.216 2.596 14.136 1.00 94.19 198 ILE A N 1
ATOM 1592 C CA . ILE A 1 198 ? -3.631 2.257 14.356 1.00 94.19 198 ILE A CA 1
ATOM 1593 C C . ILE A 1 198 ? -4.027 2.559 15.808 1.00 94.19 198 ILE A C 1
ATOM 1595 O O . ILE A 1 198 ? -5.024 3.245 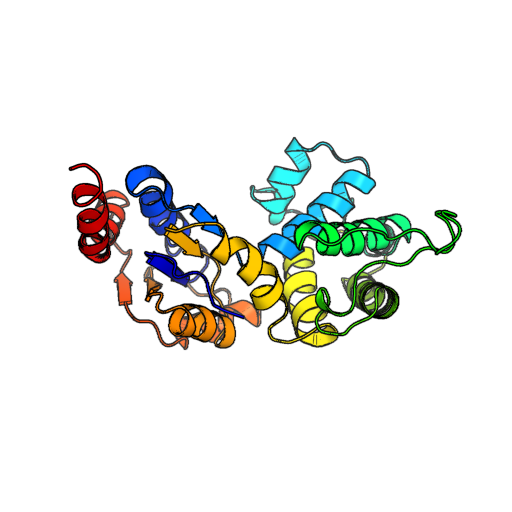16.046 1.00 94.19 198 ILE A O 1
ATOM 1599 N N . ARG A 1 199 ? -3.204 2.152 16.783 1.00 92.25 199 ARG A N 1
ATOM 1600 C CA . ARG A 1 199 ? -3.449 2.413 18.210 1.00 92.25 199 ARG A CA 1
ATOM 1601 C C . ARG A 1 199 ? -3.438 3.905 18.553 1.00 92.25 199 ARG A C 1
ATOM 1603 O O . ARG A 1 199 ? -4.319 4.373 19.270 1.00 92.25 199 ARG A O 1
ATOM 1610 N N . LYS A 1 200 ? -2.481 4.684 18.033 1.00 91.69 200 LYS A N 1
ATOM 1611 C CA . LYS A 1 200 ? -2.402 6.148 18.243 1.00 91.69 200 LYS A CA 1
ATOM 1612 C C . LYS A 1 200 ? -3.613 6.877 17.668 1.00 91.69 200 LYS A C 1
ATOM 1614 O O . LYS A 1 200 ? -4.045 7.888 18.220 1.00 91.69 200 LYS A O 1
ATOM 1619 N N . LYS A 1 201 ? -4.189 6.343 16.591 1.00 90.25 201 LYS A N 1
ATOM 1620 C CA . LYS A 1 201 ? -5.455 6.798 16.014 1.00 90.25 201 LYS A CA 1
ATOM 1621 C C . LYS A 1 201 ? -6.677 6.381 16.848 1.00 90.25 201 LYS A C 1
ATOM 1623 O O . LYS A 1 201 ? -7.757 6.881 16.587 1.00 90.25 201 LYS A O 1
ATOM 1628 N N . LYS A 1 202 ? -6.505 5.602 17.926 1.00 90.44 202 LYS A N 1
ATOM 1629 C CA . LYS A 1 202 ? -7.575 4.985 18.738 1.00 90.44 202 LYS A CA 1
ATOM 1630 C C . LYS A 1 202 ? -8.367 3.917 17.976 1.00 90.44 202 LYS A C 1
ATOM 1632 O O . LYS A 1 202 ? -9.509 3.632 18.328 1.00 90.44 202 LYS A O 1
ATOM 1637 N N . GLY A 1 203 ? -7.763 3.341 16.938 1.00 91.94 203 GLY A N 1
ATOM 1638 C CA . GLY A 1 203 ? -8.285 2.165 16.260 1.00 91.94 203 GLY A CA 1
ATOM 1639 C C . GLY A 1 203 ? -7.989 0.874 17.023 1.00 91.94 203 GLY A C 1
ATOM 1640 O O . GLY A 1 203 ? -7.196 0.871 17.965 1.00 91.94 203 GLY A O 1
ATOM 1641 N N . ARG A 1 204 ? -8.623 -0.220 16.591 1.00 93.25 204 ARG A N 1
ATOM 1642 C CA . ARG A 1 204 ? -8.410 -1.583 17.113 1.00 93.25 204 ARG A CA 1
ATOM 1643 C C . ARG A 1 204 ? -7.669 -2.418 16.077 1.00 93.25 204 ARG A C 1
ATOM 1645 O O . ARG A 1 204 ? -8.062 -2.425 14.912 1.00 93.25 204 ARG A O 1
ATOM 1652 N N . LEU A 1 205 ? -6.627 -3.133 16.483 1.00 95.12 205 LEU A N 1
ATOM 1653 C CA . LEU A 1 205 ? -5.918 -4.101 15.652 1.00 95.12 205 LEU A CA 1
ATOM 1654 C C . LEU A 1 205 ? -6.361 -5.523 16.000 1.00 95.12 205 LEU A C 1
ATOM 1656 O O . LEU A 1 205 ? -6.298 -5.946 17.152 1.00 95.12 205 LEU A O 1
ATOM 1660 N N . VAL A 1 206 ? -6.760 -6.274 14.978 1.00 95.00 206 VAL A N 1
ATOM 1661 C CA . VAL A 1 206 ? -7.344 -7.609 15.101 1.00 95.00 206 VAL A CA 1
ATOM 1662 C C . VAL A 1 206 ? -6.459 -8.614 14.381 1.00 95.00 206 VAL A C 1
ATOM 1664 O O . VAL A 1 206 ? -6.200 -8.483 13.179 1.00 95.00 206 VAL A O 1
ATOM 1667 N N . ARG A 1 207 ? -6.022 -9.658 15.083 1.00 94.12 207 ARG A N 1
ATOM 1668 C CA . ARG A 1 207 ? -5.330 -10.788 14.460 1.00 94.12 207 ARG A CA 1
ATOM 1669 C C . ARG A 1 207 ? -6.331 -11.848 14.029 1.00 94.12 207 ARG A C 1
ATOM 1671 O O . ARG A 1 207 ? -7.119 -12.321 14.838 1.00 94.12 207 ARG A O 1
ATOM 1678 N N . VAL A 1 208 ? -6.250 -12.275 12.771 1.00 92.56 208 VAL A N 1
ATOM 1679 C CA . VAL A 1 208 ? -6.982 -13.450 12.278 1.00 92.56 208 VAL A CA 1
ATOM 1680 C C . VAL A 1 208 ? -6.006 -14.608 12.099 1.00 92.56 208 VAL A C 1
ATOM 1682 O O . VAL A 1 208 ? -5.066 -14.505 11.302 1.00 92.56 208 VAL A O 1
ATOM 1685 N N . THR A 1 209 ? -6.242 -15.708 12.810 1.00 90.00 209 THR A N 1
ATOM 1686 C CA . THR A 1 209 ? -5.438 -16.940 12.768 1.00 90.00 209 THR A CA 1
ATOM 1687 C C . THR A 1 209 ? -6.227 -18.088 12.138 1.00 90.00 209 THR A C 1
ATOM 1689 O O . THR A 1 209 ? -7.452 -18.061 12.088 1.00 90.00 209 THR A O 1
ATOM 1692 N N . ARG A 1 210 ? -5.527 -19.083 11.580 1.00 85.94 210 ARG A N 1
ATOM 1693 C CA . ARG A 1 210 ? -6.126 -20.309 11.030 1.00 85.94 210 ARG A CA 1
ATOM 1694 C C . ARG A 1 210 ? -5.110 -21.445 11.112 1.00 85.94 210 ARG A C 1
ATOM 1696 O O . ARG A 1 210 ? -4.015 -21.306 10.573 1.00 85.94 210 ARG A O 1
ATOM 1703 N N . VAL A 1 211 ? -5.475 -22.561 11.744 1.00 76.25 211 VAL A N 1
ATOM 1704 C CA . VAL A 1 211 ? -4.585 -23.701 12.058 1.00 76.25 211 VAL A CA 1
ATOM 1705 C C . VAL A 1 211 ? -3.972 -24.339 10.809 1.00 76.25 211 VAL A C 1
ATOM 1707 O O . VAL A 1 211 ? -2.855 -24.843 10.843 1.00 76.25 211 VAL A O 1
ATOM 1710 N N . SER A 1 212 ? -4.668 -24.297 9.674 1.00 63.75 212 SER A N 1
ATOM 1711 C CA . SER A 1 212 ? -4.293 -25.048 8.472 1.00 63.75 212 SER A CA 1
ATOM 1712 C C . SER A 1 212 ? -3.188 -24.414 7.610 1.00 63.75 212 SER A C 1
ATOM 1714 O O . SER A 1 212 ? -3.056 -24.799 6.447 1.00 63.75 212 SER A O 1
ATOM 1716 N N . LYS A 1 213 ? -2.419 -23.429 8.099 1.00 58.81 213 LYS A N 1
ATOM 1717 C CA . LYS A 1 213 ? -1.338 -22.816 7.309 1.00 58.81 213 LYS A CA 1
ATOM 1718 C C . LYS A 1 213 ? -0.045 -22.608 8.084 1.00 58.81 213 LYS A C 1
ATOM 1720 O O . LYS A 1 213 ? -0.006 -21.890 9.076 1.00 58.81 213 LYS A O 1
ATOM 1725 N N . VAL A 1 214 ? 1.026 -23.176 7.531 1.00 57.94 214 VAL A N 1
ATOM 1726 C CA . VAL A 1 214 ? 2.407 -22.850 7.893 1.00 57.94 214 VAL A CA 1
ATOM 1727 C C . VAL A 1 214 ? 2.732 -21.447 7.349 1.00 57.94 214 VAL A C 1
ATOM 1729 O O . VAL A 1 214 ? 2.431 -21.186 6.180 1.00 57.94 214 VAL A O 1
ATOM 1732 N N . PRO A 1 215 ? 3.299 -20.540 8.163 1.00 58.19 215 PRO A N 1
ATOM 1733 C CA . PRO A 1 215 ? 3.770 -19.233 7.708 1.00 58.19 215 PRO A CA 1
ATOM 1734 C C . PRO A 1 215 ? 4.806 -19.352 6.582 1.00 58.19 215 PRO A C 1
ATOM 1736 O O . PRO A 1 215 ? 5.699 -20.196 6.657 1.00 58.19 215 PRO A O 1
ATOM 1739 N N . ASP A 1 216 ? 4.726 -18.494 5.563 1.00 58.50 216 ASP A N 1
ATOM 1740 C CA . ASP A 1 216 ? 5.796 -18.362 4.569 1.00 58.50 216 ASP A CA 1
ATOM 1741 C C . ASP A 1 216 ? 6.843 -17.368 5.096 1.00 58.50 216 ASP A C 1
ATOM 1743 O O . ASP A 1 216 ? 6.783 -16.165 4.855 1.00 58.50 216 ASP A O 1
ATOM 1747 N N . LEU A 1 217 ? 7.793 -17.878 5.882 1.00 58.97 217 LEU A N 1
ATOM 1748 C CA . LEU A 1 217 ? 8.793 -17.075 6.605 1.00 58.97 217 LEU A CA 1
ATOM 1749 C C . LEU A 1 217 ? 9.909 -16.496 5.713 1.00 58.97 217 LEU A C 1
ATOM 1751 O O . LEU A 1 217 ? 10.896 -15.970 6.223 1.00 58.97 217 LEU A O 1
ATOM 1755 N N . ARG A 1 218 ? 9.816 -16.611 4.381 1.00 53.44 218 ARG A N 1
ATOM 1756 C CA . ARG A 1 218 ? 10.899 -16.188 3.472 1.00 53.44 218 ARG A CA 1
ATOM 1757 C C . ARG A 1 218 ? 11.043 -14.670 3.338 1.00 53.44 218 ARG A C 1
ATOM 1759 O O . ARG A 1 218 ? 12.075 -14.218 2.855 1.00 53.44 218 ARG A O 1
ATOM 1766 N N . HIS A 1 219 ? 10.058 -13.884 3.776 1.00 54.91 219 HIS A N 1
ATOM 1767 C CA . HIS A 1 219 ? 10.115 -12.423 3.717 1.00 54.91 219 HIS A CA 1
ATOM 1768 C C . HIS A 1 219 ? 10.035 -11.788 5.106 1.00 54.91 219 HIS A C 1
ATOM 1770 O O . HIS A 1 219 ? 9.156 -12.108 5.906 1.00 54.91 219 HIS A O 1
ATOM 1776 N N . SER A 1 220 ? 10.902 -10.800 5.349 1.00 59.66 220 SER A N 1
ATOM 1777 C CA . SER A 1 220 ? 10.974 -10.017 6.594 1.00 5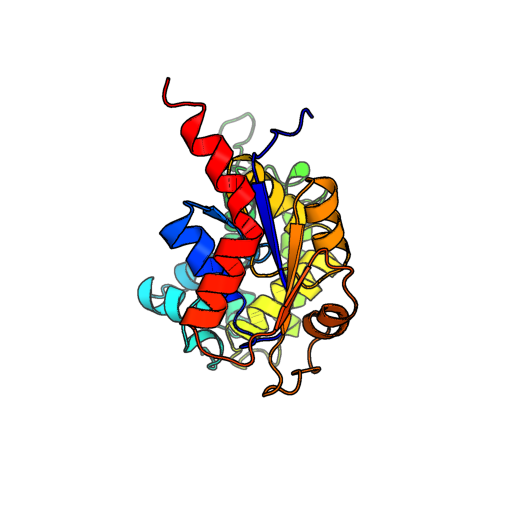9.66 220 SER A CA 1
ATOM 1778 C C . SER A 1 220 ? 9.626 -9.416 7.018 1.00 59.66 220 SER A C 1
ATOM 1780 O O . SER A 1 220 ? 9.348 -9.304 8.212 1.00 59.66 220 SER A O 1
ATOM 1782 N N . SER A 1 221 ? 8.764 -9.099 6.046 1.00 57.16 221 SER A N 1
ATOM 1783 C CA . SER A 1 221 ? 7.411 -8.563 6.251 1.00 57.16 221 SER A CA 1
ATOM 1784 C C . SER A 1 221 ? 6.384 -9.568 6.800 1.00 57.16 221 SER A C 1
ATOM 1786 O O . SER A 1 221 ? 5.260 -9.167 7.101 1.00 57.16 221 SER A O 1
ATOM 1788 N N . GLU A 1 222 ? 6.721 -10.856 6.940 1.00 66.69 222 GLU A N 1
ATOM 1789 C CA . GLU A 1 222 ? 5.862 -11.853 7.608 1.00 66.69 222 GLU A CA 1
ATOM 1790 C C . GLU A 1 222 ? 6.377 -12.264 8.995 1.00 66.69 222 GLU A C 1
ATOM 1792 O O . GLU A 1 222 ? 5.598 -12.772 9.802 1.00 66.69 222 GLU A O 1
ATOM 1797 N N . ASN A 1 223 ? 7.643 -11.974 9.315 1.00 67.38 223 ASN A N 1
ATOM 1798 C CA . ASN A 1 223 ? 8.288 -12.421 10.555 1.00 67.38 223 ASN A CA 1
ATOM 1799 C C . ASN A 1 223 ? 7.654 -11.820 11.815 1.00 67.38 223 ASN A C 1
ATOM 1801 O O . ASN A 1 223 ? 7.578 -12.482 12.842 1.00 67.38 223 ASN A O 1
ATOM 1805 N N . GLN A 1 224 ? 7.165 -10.582 11.730 1.00 74.81 224 GLN A N 1
ATOM 1806 C CA . GLN A 1 224 ? 6.699 -9.834 12.902 1.00 74.81 224 GLN A CA 1
ATOM 1807 C C . GLN A 1 224 ? 5.190 -9.965 13.152 1.00 74.81 224 GLN A C 1
ATOM 1809 O O . GLN A 1 224 ? 4.713 -9.574 14.212 1.00 74.81 224 GLN A O 1
ATOM 1814 N N . ILE A 1 225 ? 4.420 -10.548 12.222 1.00 81.50 225 ILE A N 1
ATOM 1815 C CA . ILE A 1 225 ? 2.942 -10.587 12.276 1.00 81.50 225 ILE A CA 1
ATOM 1816 C C . ILE A 1 225 ? 2.421 -11.217 13.581 1.00 81.50 225 ILE A C 1
ATOM 1818 O O . ILE A 1 225 ? 1.450 -10.734 14.175 1.00 81.50 225 ILE A O 1
ATOM 1822 N N . MET A 1 226 ? 3.062 -12.294 14.041 1.00 81.25 226 MET A N 1
ATOM 1823 C CA . MET A 1 226 ? 2.663 -12.998 15.268 1.00 81.25 226 MET A CA 1
ATOM 1824 C C . MET A 1 226 ? 3.117 -12.294 16.547 1.00 81.25 226 MET A C 1
ATOM 1826 O O . MET A 1 226 ? 2.540 -12.532 17.603 1.00 81.25 226 MET A O 1
ATOM 1830 N N . GLU A 1 227 ? 4.098 -11.402 16.449 1.00 84.69 227 GLU A N 1
ATOM 1831 C CA . GLU A 1 227 ? 4.660 -10.666 17.583 1.00 84.69 227 GLU A CA 1
ATOM 1832 C C . GLU A 1 227 ? 3.965 -9.315 17.802 1.00 84.69 227 GLU A C 1
ATOM 1834 O O . GLU A 1 227 ? 4.109 -8.710 18.862 1.00 84.69 227 GLU A O 1
ATOM 1839 N N . LEU A 1 228 ? 3.170 -8.844 16.829 1.00 87.31 228 LEU A N 1
ATOM 1840 C CA . LEU A 1 228 ? 2.436 -7.585 16.963 1.00 87.31 228 LEU A CA 1
ATOM 1841 C C . LEU A 1 228 ? 1.497 -7.610 18.187 1.00 87.31 228 LEU A C 1
ATOM 1843 O O . LEU A 1 228 ? 0.716 -8.551 18.346 1.00 87.31 228 LEU A O 1
ATOM 1847 N N . PRO A 1 229 ? 1.491 -6.576 19.039 1.00 89.31 229 PRO A N 1
ATOM 1848 C CA . PRO A 1 229 ? 0.493 -6.464 20.092 1.00 89.31 229 PRO A CA 1
ATOM 1849 C C . PRO A 1 229 ? -0.858 -6.102 19.466 1.00 89.31 229 PRO A C 1
ATOM 1851 O O . PRO A 1 229 ? -1.016 -5.001 18.934 1.00 89.31 229 PRO A O 1
ATOM 1854 N N . VAL A 1 230 ? -1.820 -7.021 19.534 1.00 93.19 230 VAL A N 1
ATOM 1855 C CA . VAL A 1 230 ? -3.181 -6.845 19.005 1.00 93.19 230 VAL A CA 1
ATOM 1856 C C . VAL A 1 230 ? -4.185 -6.662 20.135 1.00 93.19 230 VAL A C 1
ATOM 1858 O O . VAL A 1 230 ? -3.960 -7.129 21.249 1.00 93.19 230 VAL A O 1
ATOM 1861 N N . ASP A 1 231 ? -5.286 -5.977 19.844 1.00 93.12 231 ASP A N 1
ATOM 1862 C CA . ASP A 1 231 ? -6.363 -5.756 20.809 1.00 93.12 231 ASP A CA 1
ATOM 1863 C C . ASP A 1 231 ? -7.297 -6.973 20.874 1.00 93.12 231 ASP A C 1
ATOM 1865 O O . ASP A 1 231 ? -7.873 -7.268 21.919 1.00 93.12 231 ASP A O 1
ATOM 1869 N N . GLU A 1 232 ? -7.420 -7.710 19.764 1.00 91.88 232 GLU A N 1
ATOM 1870 C CA . GLU A 1 232 ? -8.289 -8.879 19.643 1.00 91.88 232 GLU A CA 1
ATOM 1871 C C . GLU A 1 232 ? -7.709 -9.972 18.751 1.00 91.88 232 GLU A C 1
ATOM 1873 O O . GLU A 1 232 ? -6.995 -9.709 17.779 1.00 91.88 232 GLU A O 1
ATOM 1878 N N . GLU A 1 233 ? -8.131 -11.208 19.023 1.00 92.81 233 GLU A N 1
ATOM 1879 C CA . GLU A 1 233 ? -7.876 -12.361 18.168 1.00 92.81 233 GLU A CA 1
ATOM 1880 C C . GLU A 1 233 ? -9.188 -12.998 17.681 1.00 92.81 233 GLU A C 1
ATOM 1882 O O . GLU A 1 233 ? -10.186 -13.114 18.409 1.00 92.81 233 GLU A O 1
ATOM 1887 N N . ILE A 1 234 ? -9.182 -13.407 16.414 1.00 93.00 234 ILE A N 1
ATOM 1888 C CA . ILE A 1 234 ? -10.238 -14.179 15.765 1.00 93.00 234 ILE A CA 1
ATOM 1889 C C . ILE A 1 234 ? -9.630 -15.487 15.276 1.00 93.00 234 ILE A C 1
ATOM 1891 O O . ILE A 1 234 ? -8.789 -15.495 14.373 1.00 93.00 234 ILE A O 1
ATOM 1895 N N . ASP A 1 235 ? -10.112 -16.588 15.845 1.00 91.62 235 ASP A N 1
ATOM 1896 C CA . ASP A 1 235 ? -9.738 -17.928 15.420 1.00 91.62 235 ASP A CA 1
ATOM 1897 C C . ASP A 1 235 ? -10.621 -18.408 14.256 1.00 91.62 235 ASP A C 1
ATOM 1899 O O . ASP A 1 235 ? -11.788 -18.761 14.432 1.00 91.62 235 ASP A O 1
ATOM 1903 N N . ASN A 1 236 ? -10.076 -18.415 13.039 1.00 91.75 236 ASN A N 1
ATOM 1904 C CA . ASN A 1 236 ? -10.787 -18.781 11.815 1.00 91.75 236 ASN A CA 1
ATOM 1905 C C . ASN A 1 236 ? -10.605 -20.267 11.449 1.00 91.75 236 ASN A C 1
ATOM 1907 O O . ASN A 1 236 ? -10.136 -20.609 10.359 1.00 91.75 236 ASN A O 1
ATOM 1911 N N . ASN A 1 237 ? -10.998 -21.161 12.359 1.00 87.50 237 ASN A N 1
ATOM 1912 C CA . ASN A 1 237 ? -10.961 -22.620 12.161 1.00 87.50 237 ASN A CA 1
ATOM 1913 C C . ASN A 1 237 ? -12.315 -23.243 11.781 1.00 87.50 237 ASN A C 1
ATOM 1915 O O . ASN A 1 237 ? -12.454 -24.465 11.785 1.00 87.50 237 ASN A O 1
ATOM 1919 N N . SER A 1 238 ? -13.319 -22.422 11.469 1.00 86.69 238 SER A N 1
ATOM 1920 C CA . SER A 1 238 ? -14.686 -22.868 11.180 1.00 86.69 238 SER A CA 1
ATOM 1921 C C . SER A 1 238 ? -15.120 -22.461 9.760 1.00 86.69 238 SER A C 1
ATOM 1923 O O . SER A 1 238 ? -14.308 -22.479 8.832 1.00 86.69 238 SER A O 1
ATOM 1925 N N . SER A 1 239 ? -16.402 -22.142 9.567 1.00 91.69 239 SER A N 1
ATOM 1926 C CA . SER A 1 239 ? -16.964 -21.696 8.291 1.00 91.69 239 SER A CA 1
ATOM 1927 C C . SER A 1 239 ? -16.830 -20.182 8.079 1.00 91.69 239 SER A C 1
ATOM 1929 O O . SER A 1 239 ? -16.539 -19.416 9.002 1.00 91.69 239 SER A O 1
ATOM 1931 N N . VAL A 1 240 ? -17.076 -19.734 6.845 1.00 90.19 240 VAL A N 1
ATOM 1932 C CA . VAL A 1 240 ? -17.089 -18.303 6.494 1.00 90.19 240 VAL A CA 1
ATOM 1933 C C . VAL A 1 240 ? -18.207 -17.565 7.236 1.00 90.19 240 VAL A C 1
ATOM 1935 O O . VAL A 1 240 ? -18.015 -16.437 7.679 1.00 90.19 240 VAL A O 1
ATOM 1938 N N . GLU A 1 241 ? -19.351 -18.212 7.440 1.00 92.44 241 GLU A N 1
ATOM 1939 C CA . GLU A 1 241 ? -20.492 -17.677 8.186 1.00 92.44 241 GLU A CA 1
ATOM 1940 C C . GLU A 1 241 ? -20.151 -17.503 9.668 1.00 92.44 241 GLU A C 1
ATOM 1942 O O . GLU A 1 241 ? -20.514 -16.491 10.269 1.00 92.44 241 GLU A O 1
ATOM 1947 N N . ALA A 1 242 ? -19.404 -18.448 10.250 1.00 92.38 242 ALA A N 1
ATOM 1948 C CA . ALA A 1 242 ? -18.898 -18.318 11.612 1.00 92.38 242 ALA A CA 1
ATOM 1949 C C . ALA A 1 242 ? -17.918 -17.140 11.729 1.00 92.38 242 ALA A C 1
ATOM 1951 O O . ALA A 1 242 ? -18.037 -16.336 12.655 1.00 92.38 242 ALA A O 1
ATOM 1952 N N . LEU A 1 243 ? -16.998 -16.982 10.767 1.00 92.75 243 LEU A N 1
ATOM 1953 C CA . LEU A 1 243 ? -16.099 -15.825 10.710 1.00 92.75 243 LEU A CA 1
ATOM 1954 C C . LEU A 1 243 ? -16.879 -14.510 10.623 1.00 92.75 243 LEU A C 1
ATOM 1956 O O . LEU A 1 243 ? -16.603 -13.578 11.377 1.00 92.75 243 LEU A O 1
ATOM 1960 N N . ARG A 1 244 ? -17.884 -14.448 9.748 1.00 93.69 244 ARG A N 1
ATOM 1961 C CA . ARG A 1 244 ? -18.768 -13.289 9.607 1.00 93.69 244 ARG A CA 1
ATOM 1962 C C . ARG A 1 244 ? -19.461 -12.943 10.924 1.00 93.69 244 ARG A C 1
ATOM 1964 O O . ARG A 1 244 ? -19.403 -11.794 11.351 1.00 93.69 244 ARG A O 1
ATOM 1971 N N . ALA A 1 245 ? -20.069 -13.924 11.591 1.00 92.25 245 ALA A N 1
ATOM 1972 C CA . ALA A 1 245 ? -20.735 -13.714 12.875 1.00 92.25 245 ALA A CA 1
ATOM 1973 C C . ALA A 1 245 ? -19.765 -13.193 13.949 1.00 92.25 245 ALA A C 1
ATOM 1975 O O . ALA A 1 245 ? -20.101 -12.260 14.674 1.00 92.25 245 ALA A O 1
ATOM 1976 N N . MET A 1 246 ? -18.546 -13.742 14.001 1.00 92.88 246 MET A N 1
ATOM 1977 C CA . MET A 1 246 ? -17.492 -13.308 14.924 1.00 92.88 246 MET A CA 1
ATOM 1978 C C . MET A 1 246 ? -17.027 -11.869 14.693 1.00 92.88 246 MET A C 1
ATOM 1980 O O . MET A 1 246 ? -16.699 -11.186 15.664 1.00 92.88 246 MET A O 1
ATOM 1984 N N . VAL A 1 247 ? -16.961 -11.428 13.433 1.00 92.31 247 VAL A N 1
ATOM 1985 C CA . VAL A 1 247 ? -16.633 -10.041 13.078 1.00 92.31 247 VAL A CA 1
ATOM 1986 C C . VAL A 1 247 ? -17.771 -9.122 13.517 1.00 92.31 247 VAL A C 1
ATOM 1988 O O . VAL A 1 247 ? -17.543 -8.205 14.301 1.00 92.31 247 VAL A O 1
ATOM 1991 N N . LEU A 1 248 ? -19.009 -9.400 13.101 1.00 89.69 248 LEU A N 1
ATOM 1992 C CA . LEU A 1 248 ? -20.159 -8.547 13.424 1.00 89.69 248 LEU A CA 1
ATOM 1993 C C . LEU A 1 248 ? -20.388 -8.418 14.936 1.00 89.69 248 LEU A C 1
ATOM 1995 O O . LEU A 1 248 ? -20.660 -7.323 15.420 1.00 89.69 248 LEU A O 1
ATOM 1999 N N . SER A 1 249 ? -20.223 -9.501 15.704 1.00 89.62 249 SER A N 1
ATOM 2000 C CA . SER A 1 249 ? -20.408 -9.463 17.159 1.00 89.62 249 SER A CA 1
ATOM 2001 C C . SER A 1 249 ? -19.352 -8.630 17.891 1.00 89.62 249 SER A C 1
ATOM 2003 O O . SER A 1 249 ? -19.625 -8.121 18.969 1.00 89.62 249 SER A O 1
ATOM 2005 N N . ARG A 1 250 ? -18.132 -8.512 17.349 1.00 87.56 250 ARG A N 1
ATOM 2006 C CA . ARG A 1 250 ? -17.026 -7.743 17.957 1.00 87.56 250 ARG A CA 1
ATOM 2007 C C . ARG A 1 250 ? -17.105 -6.251 17.659 1.00 87.56 250 ARG A C 1
ATOM 2009 O O . ARG A 1 250 ? -16.582 -5.437 18.424 1.00 87.56 250 ARG A O 1
ATOM 2016 N N . PHE A 1 251 ? -17.738 -5.901 16.543 1.00 82.00 251 PHE A N 1
ATOM 2017 C CA . PHE A 1 251 ? -17.848 -4.529 16.053 1.00 82.00 251 PHE A CA 1
ATOM 2018 C C . PHE A 1 251 ? -19.288 -3.994 16.118 1.00 82.00 251 PHE A C 1
ATOM 2020 O O . PHE A 1 251 ? -19.572 -2.930 15.569 1.00 82.00 251 PHE A O 1
ATOM 2027 N N . SER A 1 252 ? -20.180 -4.673 16.851 1.00 72.50 252 SER A N 1
ATOM 2028 C CA . SER A 1 252 ? -21.577 -4.266 17.056 1.00 72.50 252 SER A CA 1
ATOM 2029 C C . SER A 1 252 ? -21.713 -2.897 17.720 1.00 72.50 252 SER A C 1
ATOM 2031 O O . SER A 1 252 ? -22.646 -2.156 17.421 1.00 72.50 252 SER A O 1
ATOM 2033 N N . ASP A 1 253 ? -20.763 -2.514 18.575 1.00 66.88 253 ASP A N 1
ATOM 2034 C CA . ASP A 1 253 ? -20.797 -1.234 19.295 1.00 66.88 253 ASP A CA 1
ATOM 2035 C C . ASP A 1 253 ? -20.751 -0.028 18.340 1.00 66.88 253 ASP A C 1
ATOM 2037 O O . ASP A 1 253 ? -21.295 1.036 18.647 1.00 66.88 253 ASP A O 1
ATOM 2041 N N . PHE A 1 254 ? -20.198 -0.216 17.136 1.00 61.75 254 PHE A N 1
ATOM 2042 C CA . PHE A 1 254 ? -20.142 0.794 16.077 1.00 61.75 254 PHE A CA 1
ATOM 2043 C C . PHE A 1 254 ? -21.463 0.945 15.302 1.00 61.75 254 PHE A C 1
ATOM 2045 O O . PHE A 1 254 ? -21.623 1.896 14.530 1.00 61.75 254 PHE A O 1
ATOM 2052 N N . GLN A 1 255 ? -22.449 0.068 15.523 1.00 53.38 255 GLN A N 1
ATOM 2053 C CA . GLN A 1 255 ? -23.800 0.210 14.965 1.00 53.38 255 GLN A CA 1
ATOM 2054 C C . GLN A 1 255 ? -24.607 1.305 15.686 1.00 53.38 255 GLN A C 1
ATOM 2056 O O . GLN A 1 255 ? -25.454 1.962 15.076 1.00 53.38 255 GLN A O 1
ATOM 2061 N N . SER A 1 256 ? -24.309 1.557 16.966 1.00 47.00 256 SER A N 1
ATOM 2062 C CA . SER A 1 256 ? -25.023 2.502 17.840 1.00 47.00 256 SER A CA 1
ATOM 2063 C C . SER A 1 256 ? -24.948 3.952 17.348 1.00 47.00 256 SER A C 1
ATOM 2065 O O . SER A 1 256 ? -25.931 4.691 17.425 1.00 47.00 256 SER A O 1
ATOM 2067 N N . SER A 1 257 ? -23.813 4.350 16.764 1.00 46.75 257 SER A N 1
ATOM 2068 C CA . SER A 1 257 ? -23.590 5.701 16.228 1.00 46.75 257 SER A CA 1
ATOM 2069 C C . SER A 1 257 ? -24.474 6.010 15.013 1.00 46.75 257 SER A C 1
ATOM 2071 O O . SER A 1 257 ? -24.792 7.167 14.759 1.00 46.75 257 SER A O 1
ATOM 2073 N N . LYS A 1 258 ? -24.932 4.978 14.287 1.00 45.75 258 LYS A N 1
ATOM 2074 C CA . LYS A 1 258 ? -25.783 5.112 13.092 1.00 45.75 258 LYS A CA 1
ATOM 2075 C C . LYS A 1 258 ? -27.224 5.513 13.440 1.00 45.75 258 LYS A C 1
ATOM 2077 O O . LYS A 1 258 ? -27.898 6.123 12.620 1.00 45.75 258 LYS A O 1
ATOM 2082 N N . ARG A 1 259 ? -27.703 5.196 14.653 1.00 42.84 259 ARG A N 1
ATOM 2083 C CA . ARG A 1 259 ? -29.081 5.507 15.095 1.00 42.84 259 ARG A CA 1
ATOM 2084 C C . ARG A 1 259 ? -29.244 6.889 15.722 1.00 42.84 259 ARG A C 1
ATOM 2086 O O . ARG A 1 259 ? -30.363 7.377 15.788 1.00 42.84 259 ARG A O 1
ATOM 2093 N N . MET A 1 260 ? -28.160 7.523 16.163 1.00 42.84 260 MET A N 1
ATOM 2094 C CA . MET A 1 260 ? -28.234 8.796 16.893 1.00 42.84 260 MET A CA 1
ATOM 2095 C C . MET A 1 260 ? -28.161 10.037 15.984 1.00 42.84 260 MET A C 1
ATOM 2097 O O . MET A 1 260 ? -28.369 11.143 16.463 1.00 42.84 260 MET A O 1
ATOM 2101 N N . GLY A 1 261 ? -27.899 9.853 14.682 1.00 41.94 261 GLY A N 1
ATOM 2102 C CA . GLY A 1 261 ? -27.909 10.907 13.654 1.00 41.94 261 GLY A CA 1
ATOM 2103 C C . GLY A 1 261 ? -29.132 10.895 12.723 1.00 41.94 261 GLY A C 1
ATOM 2104 O O . GLY A 1 261 ? -29.128 11.595 11.717 1.00 41.94 261 GLY A O 1
ATOM 2105 N N . MET A 1 262 ? -30.155 10.085 13.025 1.00 41.38 262 MET A N 1
ATOM 2106 C CA . MET A 1 262 ? -31.449 10.043 12.315 1.00 41.38 262 MET A CA 1
ATOM 2107 C C . MET A 1 262 ? -32.613 10.447 13.239 1.00 41.38 262 MET A C 1
ATOM 2109 O O . MET A 1 262 ? -33.668 9.811 13.232 1.00 41.38 262 MET A O 1
ATOM 2113 N N . VAL A 1 263 ? -32.416 11.488 14.052 1.00 35.44 263 VAL A N 1
ATOM 2114 C CA . VAL A 1 263 ? -33.490 12.169 14.796 1.00 35.44 263 VAL A CA 1
ATOM 2115 C C . VAL A 1 263 ? -33.436 13.654 14.489 1.00 35.44 263 VAL A C 1
ATOM 2117 O O . VAL A 1 263 ? -32.316 14.207 14.552 1.00 35.44 263 VAL A O 1
#

Sequence (263 aa):
MTYKKHDCLIGFTGFKGSGKDTAAKVLIEEEGFEKVAFAGGLKHMLRSAMLEMGLAPEYIEECIEGGYKELLCAYLTPQRLCEYRILHAMVRSLIEYQGGSFKPDVFGETWQGYWESSELLAGKTYEDAWVSLFDVMEALGTWQEAQTPRHVMQQLGTEWGRDRIAPDFWINVTNRRVDLFDRVVITDCRFPNEADYIRKKKGRLVRVTRVSKVPDLRHSSENQIMELPVDEEIDNNSSVEALRAMVLSRFSDFQSSKRMGMV

pLDDT: mean 87.1, std 14.58, range [35.44, 98.56]

Foldseek 3Di:
DDFQQFQAEEEEFEFDPLCLVLLVVLCCVPVVADEFELLPLLLQLQLQLCVLVVDDNVVSCCLRPNDQLQPFDQCLFLQSCLPPSSLCSNLQSSLVLLVWDWDQDPVNPSVPTATPPCLLLVRDGSVQLSVQSNVLSNPLDPRRGTDRNNSSSLSCSPVRRPVRRHVCNSVSSRSSVVSVHNHHYYRQDQDQVSLVSCVVSVHFYEYRGEPPDDHPPPDPSNPCRVVHDGPYYDYPHDDSVVSSVVSCVVCVVSVVVVVVVPD

Radius of gyration: 19.81 Å; Cα contacts (8 Å, |Δi|>4): 421; chains: 1; bounding box: 53×57×43 Å

Mean predicted aligned error: 6.96 Å

Solvent-accessible surface area (backbone atoms only — not comparable to full-atom values): 14590 Å² total; per-residue (Å²): 134,86,76,69,82,53,82,40,40,40,38,27,26,54,61,94,86,22,44,43,69,60,53,50,46,48,41,34,78,74,69,65,30,44,83,47,44,51,62,48,53,56,52,47,16,53,50,37,28,42,47,72,73,68,51,56,69,73,60,49,48,27,31,72,76,47,76,46,14,81,35,74,31,86,72,47,13,23,59,51,48,55,32,67,72,29,45,48,36,21,58,50,43,40,36,45,72,64,70,37,56,80,40,54,34,99,83,65,46,74,89,70,35,51,66,59,21,41,87,72,42,74,67,32,48,63,64,58,53,48,55,53,43,41,58,49,35,53,68,72,52,56,57,79,45,54,34,25,46,49,57,53,50,49,44,45,53,40,63,30,36,25,71,66,53,30,80,59,39,45,55,60,61,32,47,65,60,57,64,74,42,51,33,35,34,31,66,67,49,37,49,66,70,52,48,51,48,41,48,76,72,71,23,48,37,34,35,24,40,37,86,92,59,84,79,73,72,88,41,80,70,52,67,41,46,86,71,49,89,57,80,42,79,44,81,47,78,73,54,72,68,55,46,48,52,57,48,52,69,72,52,47,76,68,55,59,66,67,63,72,75,75,118

Secondary structure (DSSP, 8-state):
------SEEEEEE--TTSSHHHHHHHHHHHH-PEEE-TTHHHHHHHHHHHHHTT--HHHHHHHHTSSGGGS-BTT-SHHHHTSHHHHHHHHHHHHHHTT--EE--TT--TTS-EE--TTTTTT--HHHHHHHHHHHHHTTSSTT--B-HHHHHHHIIIIIIIIII-TTHHHHHHHHHHTT-SEEEE----SHHHHHHHHHTT-EEEEEE-TT----TTSHHHHTTTTS--SEEEE--S-HHHHHHHHHHHSGGGGHHHHTT--

=== Feature glossary ===
Feature key, reading from the visual/contextual features back to the raw sequence:

Rendered structure images. Structure images are PyMOL renders from six orthogonal camera directions. Cartoon representation draws helices as coils and strands as arrows; sticks shows the backbone as bonds; surface shows the solvent-excluded envelope. Rainbow coloring maps sequence position to hue (blue→red, N→C); chain coloring assigns a distinct color per polypeptide.

Contact-map, Ramachandran, and PAE plots. Three diagnostic plots accompany the record. The Cα contact map visualizes the tertiary structure as a 2D adjacency matrix (8 Å cutoff, sequence-local contacts suppressed). The Ramachandran plot shows the distribution of backbone (φ, ψ) torsions, with points in the α and β basins reflecting secondary structure content. The PAE plot shows AlphaFold's inter-residue confidence as a color matrix.

Int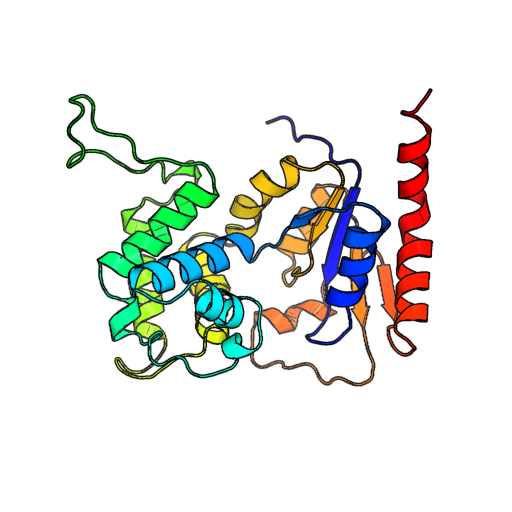erPro / GO / CATH / organism. The annotation block draws on four external resources. InterPro: which protein families and domains the sequence belongs to. GO: standardized terms for what the protein does, what process it participates in, and where in the cell it acts. CATH: which structural fold it has in the CATH hierarchy. Organism: the species of origin.

Nearest PDB structures. Structural nearest neighbors (via Foldseek easy-search vs the PDB). Reported per hit: target PDB id, E-value, and alignment TM-score. A TM-score above ~0.5 is the conventional threshold for 'same fold'.

Predicted aligned error. Predicted aligned error is AlphaFold's pairwise confidence. Unlike pLDDT (per-residue), PAE is per-residue-pair and captures whether two parts of the structure are correctly placed relative to each other. Units are ångströms of expected positional error.

Solvent-accessible surface area. SASA measures how much of the protein is reachable by solvent. It is computed by rolling a water-sized probe over the atomic surface and summing the exposed area (Å²). Per-residue SASA distinguishes core (buried, low SASA) from surface (exposed, high SASA) residues; total SASA is a whole-molecule size measure.

B-factor. Crystallographic B-factors measure how much each atom's electron density is smeared out, in Å². They rise in mobile loops and surface residues and fall in the buried interior. In AlphaFold models this column is repurposed to hold pLDDT instead.

pLDDT. For AlphaFold models, the B-factor field carries pLDDT — the model's own estimate of local accuracy on a 0–100 scale. Regions with pLDDT<50 should be treated as essentially unmodeled; they often correspond to intrinsically disordered segments.

Backbone torsions (φ/ψ). φ (phi) and ψ (psi) are the two rotatable backbone dihedrals per residue: φ is the C(i-1)–N–Cα–C torsion, ψ is the N–Cα–C–N(i+1) torsion, both in degrees on (−180°, 180°]. α-helical residues cluster near (−60°, −45°); β-strand residues near (−120°, +130°). A Ramachandran plot is simply a scatter of (φ, ψ) for every residue.

Radius of gyration, Cα contacts, bounding box. Radius of gyration (Rg) is the root-mean-square distance of Cα atoms from their centroid — a single number for overall size and compactness. A globular domain of N residues has Rg ≈ 2.2·N^0.38 Å; an extended or disordered chain has a much larger Rg. The Cα contact count is the number of residue pairs whose Cα atoms are within 8 Å and are more than four positions apart in sequence — a standard proxy for tertiary packing density. The bounding box is the smallest axis-aligned box enclosing all Cα atoms.

Secondary structure (3-state, P-SEA). Three-state secondary structure (P-SEA) collapses the eight DSSP classes into helix (a), strand (b), and coil (c). P-SEA assigns these from Cα geometry alone — distances and angles — without requiring backbone oxygens, so it works on any Cα trace.

Secondary structure (8-state, DSSP). Secondary structure is the local, repeating backbone conformation. DSSP classifies it into eight states by reading the hydrogen-bond network: three helix types (H, G, I), two β types (E, B), two non-regular types (T, S), and unstructured coil (-).

Foldseek 3Di. The Foldseek 3Di string encodes local tertiary geometry as a 20-letter alphabet — one character per residue — derived from the relative positions of nearby Cα atoms. Unlike the amino-acid sequence, 3Di is a direct function of the 3D structure, so two proteins with the same fold have similar 3Di strings even at low sequence identity.

mmCIF coordinates. Structure coordinates are given as an mmCIF _atom_site loop: one row per atom with element, residue name, chain id, sequence number, and x/y/z position in Å. Only the four main-chain atoms per residue are included here; side chains are omitted to keep the record compact.

Sequence. This is the polypeptide sequence — one letter per residue, N-terminus first. Length ranges from a few dozen residues for small domains to over a thousand for large multi-domain proteins.